Protein AF-A0AAF0E8K0-F1 (afdb_monomer)

Solvent-accessible surface area (backbone atoms only — not comparable to full-atom values): 14956 Å² total; per-residue (Å²): 135,90,51,68,68,61,54,53,50,50,52,52,52,50,55,49,52,51,49,51,62,74,72,37,56,46,58,52,52,57,49,70,74,37,56,73,87,54,30,59,61,48,53,53,53,48,55,62,41,52,56,46,53,60,51,36,53,50,52,52,34,54,52,47,33,66,68,37,48,86,35,88,59,25,86,56,49,92,56,81,82,50,73,68,46,57,73,68,53,43,55,57,39,41,30,26,27,42,75,56,38,75,60,25,30,52,50,46,52,51,52,50,49,53,50,51,52,55,50,50,55,42,49,45,54,32,55,15,45,43,50,17,53,62,44,38,30,66,72,75,36,78,85,59,52,70,72,55,38,52,49,45,21,56,50,43,39,49,51,56,50,53,67,60,41,78,74,67,76,92,58,79,79,56,69,74,74,71,66,84,68,82,76,69,69,60,90,56,96,76,62,72,80,80,66,49,75,66,54,51,55,49,50,55,52,50,51,52,51,50,52,51,52,50,52,50,49,47,45,47,64,67,45,50,48,55,48,50,46,55,76,64,67,66,74,92,43,73,71,57,48,54,53,48,52,52,51,40,53,51,46,52,52,52,40,53,51,51,56,57,53,63,75,75,110

pLDDT: mean 76.7, std 13.38, range [32.88, 91.38]

Secondary structure (DSSP, 8-state):
---HHHHHHHHHHHHHHHHHHHH-HHHHHHHHHS-HHHHHHHHHHHHHHHHHHHHHHHHHHHHHHHHHTTSTTSTTTTSPPPHHHHHTTTHHHHHHHHHHTHHHHHHHHHHHHHHHHHHHHHHHHHHHHIIIIIIIIIII-TT--HHHHHHHHHHHHHHHHHHHGGGS---TTTTTTS--------S-TT------HHHHHHHHHHHHHHHHHHHHHHIIIIIIHHHHHHHTT----HHHHHHHHHHHHHHHHHHHHHHHHHTT-

InterPro domains:
  IPR001734 Sodium/solute symporter [PS50283] (29-158)
  IPR031155 Urea active transporter [PTHR46154] (1-158)
  IPR038377 Sodium/glucose symporter superfamily [G3DSA:1.20.1730.10] (1-161)

Foldseek 3Di:
DPDPVVVVVVVCCVVVVVCCVPVQQLLVLVLVVDDVVCNLVVVLLCVVLVCLPCVLLVVCLVVLLVVCQCPPLQPQNPDDDDPVCVVVVCSNLRSLCSPVNPVRNVVVVVVVVVVVVVVVVSNLLRVLLCCLPVPCCPPPNVPDAPVRSVVSSVVSSVVVVVVVCVPDDDPPVVVVVPPPPPPPPPRDPPDPPPQDPVNVVVSVVSVVVSVVSVVVCCCVVPPVVVVVCVVVVDDCDPVNVVVVNVVSVVSNVVSVVVVVVSVVD

Organism: NCBI:txid1381934

Sequence (265 aa):
MTSPSAVEFGILHTLGNFGLVIMDSSYWQKAYSANVAAAVPGYLVGGIIYFGLPWCLGSVMGIGSLALQNFPSWPAYGRELSTAELNAGLILPYAGMAVAGKAGAVAVVIVVFMAVTSTMSAELIAVSSIISSDVYHTYLKRDASGKQIMFVSHLACIELIDDSSSDSVDFKEKAEAESPVNFEFSEDPLSPRIHTDQEEQYMRKMSLISGIAGAVSFVVVWIIWPFSMYGSRFIFQPMFFSGWLVVSVIWVFVGLLTIAQVNNT

Radius of gyration: 22.91 Å; Cα contacts (8 Å, |Δi|>4): 131; chains: 1; bounding box: 60×42×67 Å

Structure (mmCIF, N/CA/C/O backbone):
data_AF-A0AAF0E8K0-F1
#
_entry.id   AF-A0AAF0E8K0-F1
#
loop_
_atom_site.group_PDB
_atom_site.id
_atom_site.type_symbol
_atom_site.label_atom_id
_atom_site.label_alt_id
_atom_site.label_comp_id
_atom_site.label_asym_id
_atom_site.label_entity_id
_atom_site.label_seq_id
_atom_site.pdbx_PDB_ins_code
_atom_site.Cartn_x
_atom_site.Cartn_y
_atom_site.Cartn_z
_atom_site.occupancy
_atom_site.B_iso_or_equiv
_atom_site.auth_seq_id
_atom_site.auth_comp_id
_atom_site.auth_asym_id
_atom_site.auth_atom_id
_atom_site.pdbx_PDB_model_num
ATOM 1 N N . MET A 1 1 ? 12.278 17.519 -12.174 1.00 50.12 1 MET A N 1
ATOM 2 C CA . MET A 1 1 ? 10.838 17.612 -12.490 1.00 50.12 1 MET A CA 1
ATOM 3 C C . MET A 1 1 ? 10.580 18.968 -13.134 1.00 50.12 1 MET A C 1
ATOM 5 O O . MET A 1 1 ? 10.358 19.936 -12.431 1.00 50.12 1 MET A O 1
ATOM 9 N N . THR A 1 2 ? 10.732 19.075 -14.453 1.00 57.34 2 THR A N 1
ATOM 10 C CA . THR A 1 2 ? 10.464 20.314 -15.216 1.00 57.34 2 THR A CA 1
ATOM 11 C C . THR A 1 2 ? 9.092 20.297 -15.892 1.00 57.34 2 THR A C 1
ATOM 13 O O . THR A 1 2 ? 8.686 21.302 -16.462 1.00 57.34 2 THR A O 1
ATOM 16 N N . SER A 1 3 ? 8.380 19.165 -15.828 1.00 73.88 3 SER A N 1
ATOM 17 C CA . SER A 1 3 ? 7.025 19.011 -16.357 1.00 73.88 3 SER A CA 1
ATOM 18 C C . SER A 1 3 ? 5.991 19.454 -15.313 1.00 73.88 3 SER A C 1
ATOM 20 O O . SER A 1 3 ? 5.972 18.865 -14.226 1.00 73.88 3 SER A O 1
ATOM 22 N N . PRO A 1 4 ? 5.122 20.434 -15.626 1.00 77.00 4 PRO A N 1
ATOM 23 C CA . PRO A 1 4 ? 4.004 20.830 -14.768 1.00 77.00 4 PRO A CA 1
ATOM 24 C C . PRO A 1 4 ? 3.110 19.646 -14.378 1.00 77.00 4 PRO A C 1
ATOM 26 O O . PRO A 1 4 ? 2.773 19.487 -13.208 1.00 77.00 4 PRO A O 1
ATOM 29 N N . SER A 1 5 ? 2.847 18.734 -15.318 1.00 77.44 5 SER A N 1
ATOM 30 C CA . SER A 1 5 ? 2.008 17.551 -15.088 1.00 77.44 5 SER A CA 1
ATOM 31 C C . SER A 1 5 ? 2.591 16.591 -14.047 1.00 77.44 5 SER A C 1
ATOM 33 O O . SER A 1 5 ? 1.848 15.934 -13.327 1.00 77.44 5 SER A O 1
ATOM 35 N N . ALA A 1 6 ? 3.920 16.515 -13.923 1.00 73.69 6 ALA A N 1
ATOM 36 C CA . ALA A 1 6 ? 4.558 15.679 -12.904 1.00 73.69 6 ALA A CA 1
ATOM 37 C C . ALA A 1 6 ? 4.408 16.270 -11.492 1.00 73.69 6 ALA A C 1
ATOM 39 O O . ALA A 1 6 ? 4.351 15.525 -10.515 1.00 73.69 6 ALA A O 1
ATOM 40 N N . VAL A 1 7 ? 4.348 17.601 -11.380 1.00 77.88 7 VAL A N 1
ATOM 41 C CA . VAL A 1 7 ? 4.116 18.294 -10.105 1.00 77.88 7 VAL A CA 1
ATOM 42 C C . VAL A 1 7 ? 2.651 18.162 -9.695 1.00 77.88 7 VAL A C 1
ATOM 44 O O . VAL A 1 7 ? 2.380 17.813 -8.550 1.00 77.88 7 VAL A O 1
ATOM 47 N N . GLU A 1 8 ? 1.718 18.354 -10.631 1.00 81.19 8 GLU A N 1
ATOM 48 C CA . GLU A 1 8 ? 0.282 18.133 -10.404 1.00 81.19 8 GLU A CA 1
ATOM 49 C C . GLU A 1 8 ? -0.005 16.693 -9.972 1.00 81.19 8 GLU A C 1
ATOM 51 O O . GLU A 1 8 ? -0.656 16.475 -8.950 1.00 81.19 8 GLU A O 1
ATOM 56 N N . PHE A 1 9 ? 0.550 15.712 -10.692 1.00 79.62 9 PHE A N 1
ATOM 57 C CA . PHE A 1 9 ? 0.445 14.302 -10.326 1.00 79.62 9 PHE A CA 1
ATOM 58 C C . PHE A 1 9 ? 1.023 14.035 -8.932 1.00 79.62 9 PHE A C 1
ATOM 60 O O . PHE A 1 9 ? 0.388 13.362 -8.125 1.00 79.62 9 PHE A O 1
ATOM 67 N N . GLY A 1 10 ? 2.194 14.599 -8.617 1.00 78.06 10 GLY A N 1
ATOM 68 C CA . GLY A 1 10 ? 2.809 14.460 -7.299 1.00 78.06 10 GLY A CA 1
ATOM 69 C C . GLY A 1 10 ? 1.917 14.992 -6.176 1.00 78.06 10 GLY A C 1
ATOM 70 O O . GLY A 1 10 ? 1.700 14.295 -5.187 1.00 78.06 10 GLY A O 1
ATOM 71 N N . ILE A 1 11 ? 1.349 16.189 -6.337 1.00 81.19 11 ILE A N 1
ATOM 72 C CA . ILE A 1 11 ? 0.460 16.802 -5.337 1.00 81.19 11 ILE A CA 1
ATOM 73 C C . ILE A 1 11 ? -0.827 15.987 -5.173 1.00 81.19 11 ILE A C 1
ATOM 75 O O . ILE A 1 11 ? -1.193 15.655 -4.044 1.00 81.19 11 ILE A O 1
ATOM 79 N N . LEU A 1 12 ? -1.485 15.627 -6.282 1.00 83.50 12 LEU A N 1
ATOM 80 C CA . LEU A 1 12 ? -2.712 14.823 -6.273 1.00 83.50 12 LEU A CA 1
ATOM 81 C C . LEU A 1 12 ? -2.492 13.473 -5.593 1.00 83.50 12 LEU A C 1
ATOM 83 O O . LEU A 1 12 ? -3.281 13.081 -4.738 1.00 83.50 12 LEU A O 1
ATOM 87 N N . HIS A 1 13 ? -1.401 12.787 -5.926 1.00 80.56 13 HIS A N 1
ATOM 88 C CA . HIS A 1 13 ? -1.088 11.487 -5.348 1.00 80.56 13 HIS A CA 1
ATOM 89 C C . HIS A 1 13 ? -0.753 11.595 -3.854 1.00 80.56 13 HIS A C 1
ATOM 91 O O . HIS A 1 13 ? -1.162 10.745 -3.072 1.00 80.56 13 HIS A O 1
ATOM 97 N N . THR A 1 14 ? -0.073 12.666 -3.431 1.00 77.25 14 THR A N 1
ATOM 98 C CA . THR A 1 14 ? 0.251 12.897 -2.012 1.00 77.25 14 THR A CA 1
ATOM 99 C C . THR A 1 14 ? -1.007 13.118 -1.183 1.00 77.25 14 THR A C 1
ATOM 101 O O . THR A 1 14 ? -1.227 12.425 -0.194 1.00 77.25 14 THR A O 1
ATOM 104 N N . LEU A 1 15 ? -1.837 14.086 -1.584 1.00 81.12 15 LEU A N 1
ATOM 105 C CA . LEU A 1 15 ? -3.039 14.456 -0.839 1.00 81.12 15 LEU A CA 1
ATOM 106 C C . LEU A 1 15 ? -4.100 13.355 -0.909 1.00 81.12 15 LEU A C 1
ATOM 108 O O . LEU A 1 15 ? -4.722 13.047 0.105 1.00 81.12 15 LEU A O 1
ATOM 112 N N . GLY A 1 16 ? -4.259 12.736 -2.081 1.00 83.38 16 GLY A N 1
ATOM 113 C CA . GLY A 1 16 ? -5.161 11.610 -2.291 1.00 83.38 16 GLY A CA 1
ATOM 114 C C . GLY A 1 16 ? -4.790 10.420 -1.413 1.00 83.38 16 GLY A C 1
ATOM 115 O O . GLY A 1 16 ? -5.606 9.988 -0.607 1.00 83.38 16 GLY A O 1
ATOM 116 N N . ASN A 1 17 ? -3.544 9.939 -1.483 1.00 81.94 17 ASN A N 1
ATOM 117 C CA . ASN A 1 17 ? -3.117 8.788 -0.682 1.00 81.94 17 ASN A CA 1
ATOM 118 C C . ASN A 1 17 ? -3.114 9.081 0.820 1.00 81.94 17 ASN A C 1
ATOM 120 O O . ASN A 1 17 ? -3.428 8.198 1.611 1.00 81.94 17 ASN A O 1
ATOM 124 N N . PHE A 1 18 ? -2.774 10.306 1.229 1.00 81.25 18 PHE A N 1
ATOM 125 C CA . PHE A 1 18 ? -2.857 10.698 2.634 1.00 81.25 18 PHE A CA 1
ATOM 126 C C . PHE A 1 18 ? -4.297 10.616 3.154 1.00 81.25 18 PHE A C 1
ATOM 128 O O . PHE A 1 18 ? -4.535 10.047 4.218 1.00 81.25 18 PHE A O 1
ATOM 135 N N . GLY A 1 19 ? -5.257 11.137 2.380 1.00 79.88 19 GLY A N 1
ATOM 136 C CA . GLY A 1 19 ? -6.680 11.026 2.693 1.00 79.88 19 GLY A CA 1
ATOM 137 C C . GLY A 1 19 ? -7.150 9.573 2.744 1.00 79.88 19 GLY A C 1
ATOM 138 O O . GLY A 1 19 ? -7.804 9.194 3.711 1.00 79.88 19 GLY A O 1
ATOM 139 N N . LEU A 1 20 ? -6.752 8.762 1.756 1.00 77.56 20 LEU A N 1
ATOM 140 C CA . LEU A 1 20 ? -7.090 7.339 1.695 1.00 77.56 20 LEU A CA 1
ATOM 141 C C . LEU A 1 20 ? -6.616 6.590 2.940 1.00 77.56 20 LEU A C 1
ATOM 143 O O . LEU A 1 20 ? -7.393 5.858 3.521 1.00 77.56 20 LEU A O 1
ATOM 147 N N . VAL A 1 21 ? -5.386 6.806 3.408 1.00 79.00 21 VAL A N 1
ATOM 148 C CA . VAL A 1 21 ? -4.864 6.042 4.555 1.00 79.00 21 VAL A CA 1
ATOM 149 C C . VAL A 1 21 ? -5.491 6.472 5.884 1.00 79.00 21 VAL A C 1
ATOM 151 O O . VAL A 1 21 ? -5.774 5.629 6.728 1.00 79.00 21 VAL A O 1
ATOM 154 N N . ILE A 1 22 ? -5.694 7.773 6.112 1.00 81.25 22 ILE A N 1
ATOM 155 C CA . ILE A 1 22 ? -6.167 8.254 7.423 1.00 81.25 22 ILE A CA 1
ATOM 156 C C . ILE A 1 22 ? -7.675 8.054 7.592 1.00 81.25 22 ILE A C 1
ATOM 158 O O . ILE A 1 22 ? -8.128 7.788 8.706 1.00 81.25 22 ILE A O 1
ATOM 162 N N . MET A 1 23 ? -8.451 8.199 6.516 1.00 81.81 23 MET A N 1
ATOM 163 C CA . MET A 1 23 ? -9.916 8.100 6.561 1.00 81.81 23 MET A CA 1
ATOM 164 C C . MET A 1 23 ? -10.445 6.695 6.259 1.00 81.81 23 MET A C 1
ATOM 166 O O . MET A 1 23 ? -11.647 6.471 6.377 1.00 81.81 23 MET A O 1
ATOM 170 N N . ASP A 1 24 ? -9.582 5.746 5.901 1.00 80.75 24 ASP A N 1
ATOM 171 C CA . ASP A 1 24 ? -9.986 4.361 5.683 1.00 80.75 24 ASP A CA 1
ATOM 172 C C . ASP A 1 24 ? -10.204 3.639 7.022 1.00 80.75 24 ASP A C 1
ATOM 174 O O . ASP A 1 24 ? -9.293 3.408 7.827 1.00 80.75 24 ASP A O 1
ATOM 178 N N . SER A 1 25 ? -11.466 3.278 7.251 1.00 78.31 25 SER A N 1
ATOM 179 C CA . SER A 1 25 ? -11.928 2.572 8.446 1.00 78.31 25 SER A CA 1
ATOM 180 C C . SER A 1 25 ? -11.321 1.171 8.618 1.00 78.31 25 SER A C 1
ATOM 182 O O . SER A 1 25 ? -11.179 0.719 9.756 1.00 78.31 25 SER A O 1
ATOM 184 N N . SER A 1 26 ? -10.871 0.512 7.547 1.00 78.56 26 SER A N 1
ATOM 185 C CA . SER A 1 26 ? -10.239 -0.812 7.588 1.00 78.56 26 SER A CA 1
ATOM 186 C C . SER A 1 26 ? -8.925 -0.803 8.384 1.00 78.56 26 SER A C 1
ATOM 188 O O . SER A 1 26 ? -8.617 -1.760 9.108 1.00 78.56 26 SER A O 1
ATOM 190 N N . TYR A 1 27 ? -8.157 0.294 8.327 1.00 80.69 27 TYR A N 1
ATOM 191 C CA . TYR A 1 27 ? -6.945 0.453 9.134 1.00 80.69 27 TYR A CA 1
ATOM 192 C C . TYR A 1 27 ? -7.271 0.616 10.615 1.00 80.69 27 TYR A C 1
ATOM 194 O O . TYR A 1 27 ? -6.588 0.031 11.456 1.00 80.69 27 TYR A O 1
ATOM 202 N N . TRP A 1 28 ? -8.319 1.373 10.938 1.00 80.38 28 TRP A N 1
ATOM 203 C CA . TRP A 1 28 ? -8.744 1.604 12.317 1.00 80.38 28 TRP A CA 1
ATOM 204 C C . TRP A 1 28 ? -9.301 0.339 12.962 1.00 80.38 28 TRP A C 1
ATOM 206 O O . TRP A 1 28 ? -8.955 0.033 14.100 1.00 80.38 28 TRP A O 1
ATOM 216 N N . GLN A 1 29 ? -10.082 -0.450 12.222 1.00 79.00 29 GLN A N 1
ATOM 217 C CA . GLN A 1 29 ? -10.578 -1.745 12.690 1.00 79.00 29 GLN A CA 1
ATOM 218 C C . GLN A 1 29 ? -9.440 -2.682 13.103 1.00 79.00 29 GLN A C 1
ATOM 220 O O . GLN A 1 29 ? -9.472 -3.238 14.201 1.00 79.00 29 GLN A O 1
ATOM 225 N N . LYS A 1 30 ? -8.399 -2.801 12.266 1.00 79.69 30 LYS A N 1
ATOM 226 C CA . LYS A 1 30 ? -7.206 -3.613 12.564 1.00 79.69 30 LYS A CA 1
ATOM 227 C C . LYS A 1 30 ? -6.435 -3.083 13.776 1.00 79.69 30 LYS A C 1
ATOM 229 O O . LYS A 1 30 ? -5.933 -3.869 14.581 1.00 79.69 30 LYS A O 1
ATOM 234 N N . ALA A 1 31 ? -6.365 -1.760 13.936 1.00 77.12 31 ALA A N 1
ATOM 235 C CA . ALA A 1 31 ? -5.713 -1.134 15.081 1.00 77.12 31 ALA A CA 1
ATOM 236 C C . ALA A 1 31 ? -6.462 -1.410 16.391 1.00 77.12 31 ALA A C 1
ATOM 238 O O . ALA A 1 31 ? -5.831 -1.745 17.392 1.00 77.12 31 ALA A O 1
ATOM 239 N N . TYR A 1 32 ? -7.794 -1.310 16.385 1.00 77.25 32 TYR A N 1
ATOM 240 C CA . TYR A 1 32 ? -8.623 -1.541 17.570 1.00 77.25 32 TYR A CA 1
ATOM 241 C C . TYR A 1 32 ? -8.726 -3.021 17.956 1.00 77.25 32 TYR A C 1
ATOM 243 O O . TYR A 1 32 ? -8.824 -3.333 19.147 1.00 77.25 32 TYR A O 1
ATOM 251 N N . SER A 1 33 ? -8.648 -3.935 16.982 1.00 74.81 33 SER A N 1
ATOM 252 C CA . SER A 1 33 ? -8.605 -5.376 17.257 1.00 74.81 33 SER A CA 1
ATOM 253 C C . SER A 1 33 ? -7.275 -5.831 17.870 1.00 74.81 33 SER A C 1
ATOM 255 O O . SER A 1 33 ? -7.229 -6.858 18.542 1.00 74.81 33 SER A O 1
ATOM 257 N N . ALA A 1 34 ? -6.190 -5.077 17.673 1.00 77.81 34 ALA A N 1
ATOM 258 C CA . ALA A 1 34 ? -4.875 -5.408 18.212 1.00 77.81 34 ALA A CA 1
ATOM 259 C C . ALA A 1 34 ? -4.704 -4.966 19.681 1.00 77.81 34 ALA A C 1
ATOM 261 O O . ALA A 1 34 ? -5.312 -4.004 20.155 1.00 77.81 34 ALA A O 1
ATOM 262 N N . ASN A 1 35 ? -3.824 -5.652 20.420 1.00 79.75 35 ASN A N 1
ATOM 263 C CA . ASN A 1 35 ? -3.373 -5.175 21.730 1.00 79.75 35 ASN A CA 1
ATOM 264 C C . ASN A 1 35 ? -2.570 -3.878 21.543 1.00 79.75 35 ASN A C 1
ATOM 266 O O . ASN A 1 35 ? -1.695 -3.812 20.680 1.00 79.75 35 ASN A O 1
ATOM 270 N N . VAL A 1 36 ? -2.814 -2.863 22.373 1.00 72.88 36 VAL A N 1
ATOM 271 C CA . VAL A 1 36 ? -2.175 -1.546 22.251 1.00 72.88 36 VAL A CA 1
ATOM 272 C C . VAL A 1 36 ? -0.647 -1.616 22.362 1.00 72.88 36 VAL A C 1
ATOM 274 O O . VAL A 1 36 ? 0.055 -0.862 21.686 1.00 72.88 36 VAL A O 1
ATOM 277 N N . ALA A 1 37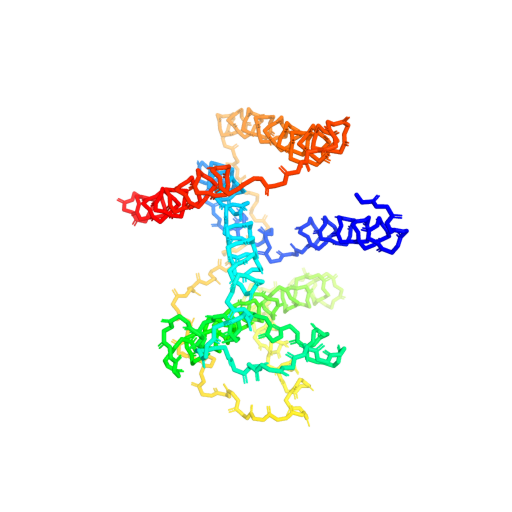 ? -0.124 -2.565 23.147 1.00 77.69 37 ALA A N 1
ATOM 278 C CA . ALA A 1 37 ? 1.314 -2.817 23.257 1.00 77.69 37 ALA A CA 1
ATOM 279 C C . ALA A 1 37 ? 1.948 -3.333 21.951 1.00 77.69 37 ALA A C 1
ATOM 281 O O . ALA A 1 37 ? 3.132 -3.101 21.718 1.00 77.69 37 ALA A O 1
ATOM 282 N N . ALA A 1 38 ? 1.170 -4.001 21.093 1.00 78.12 38 ALA A N 1
ATOM 283 C CA . ALA A 1 38 ? 1.618 -4.533 19.806 1.00 78.12 38 ALA A CA 1
ATOM 284 C C . ALA A 1 38 ? 1.240 -3.622 18.625 1.00 78.12 38 ALA A C 1
ATOM 286 O O . ALA A 1 38 ? 1.982 -3.540 17.647 1.00 78.12 38 ALA A O 1
ATOM 287 N N . ALA A 1 39 ? 0.120 -2.898 18.726 1.00 80.50 39 ALA A N 1
ATOM 288 C CA . ALA A 1 39 ? -0.404 -2.052 17.662 1.00 80.50 39 ALA A CA 1
ATOM 289 C C . ALA A 1 39 ? 0.591 -0.947 17.281 1.00 80.50 39 ALA A C 1
ATOM 291 O O . ALA A 1 39 ? 1.055 -0.900 16.146 1.00 80.50 39 ALA A O 1
ATOM 292 N N . VAL A 1 40 ? 0.986 -0.086 18.224 1.00 81.06 40 VAL A N 1
ATOM 293 C CA . VAL A 1 40 ? 1.852 1.068 17.917 1.00 81.06 40 VAL A CA 1
ATOM 294 C C . VAL A 1 40 ? 3.216 0.673 17.328 1.00 81.06 40 VAL A C 1
ATOM 296 O O . VAL A 1 40 ? 3.566 1.206 16.270 1.00 81.06 40 VAL A O 1
ATOM 299 N N . PRO A 1 41 ? 4.000 -0.246 17.934 1.00 80.19 41 PRO A N 1
ATOM 300 C CA . PRO A 1 41 ? 5.258 -0.671 17.324 1.00 80.19 41 PRO A CA 1
ATOM 301 C C . PRO A 1 41 ? 5.036 -1.391 15.988 1.00 80.19 41 PRO A C 1
ATOM 303 O O . PRO A 1 41 ? 5.816 -1.179 15.061 1.00 80.19 41 PRO A O 1
ATOM 306 N N . GLY A 1 42 ? 3.954 -2.166 15.849 1.00 82.38 42 GLY A N 1
ATOM 307 C CA . GLY A 1 42 ? 3.584 -2.827 14.598 1.00 82.38 42 GLY A CA 1
ATOM 308 C C . GLY A 1 42 ? 3.319 -1.841 13.458 1.00 82.38 42 GLY A C 1
ATOM 309 O O . GLY A 1 42 ? 3.898 -1.986 12.384 1.00 82.38 42 GLY A O 1
ATOM 310 N N . TYR A 1 43 ? 2.525 -0.791 13.693 1.00 83.50 43 TYR A N 1
ATOM 311 C CA . TYR A 1 43 ? 2.260 0.253 12.694 1.00 83.50 43 TYR A CA 1
ATOM 312 C C . TYR A 1 43 ? 3.512 1.064 12.343 1.00 83.50 43 TYR A C 1
ATOM 314 O O . TYR A 1 43 ? 3.694 1.426 11.182 1.00 83.50 43 TYR A O 1
ATOM 322 N N . LEU A 1 44 ? 4.402 1.327 13.306 1.00 83.88 44 LEU A N 1
ATOM 323 C CA . LEU A 1 44 ? 5.659 2.035 13.043 1.00 83.88 44 LEU A CA 1
ATOM 324 C C . LEU A 1 44 ? 6.609 1.219 12.166 1.00 83.88 44 LEU A C 1
ATOM 326 O O . LEU A 1 44 ? 7.113 1.719 11.160 1.00 83.88 44 LEU A O 1
ATOM 330 N N . VAL A 1 45 ? 6.826 -0.045 12.525 1.00 83.06 45 VAL A N 1
ATOM 331 C CA . VAL A 1 45 ? 7.652 -0.971 11.743 1.00 83.06 45 VAL A CA 1
ATOM 332 C C . VAL A 1 45 ? 7.028 -1.199 10.366 1.00 83.06 45 VAL A C 1
ATOM 334 O O . VAL A 1 45 ? 7.722 -1.103 9.353 1.00 83.06 45 VAL A O 1
ATOM 337 N N . GLY A 1 46 ? 5.712 -1.410 10.321 1.00 81.62 46 GLY A N 1
ATOM 338 C CA . GLY A 1 46 ? 4.938 -1.542 9.093 1.00 81.62 46 GLY A CA 1
ATOM 339 C C . GLY A 1 46 ? 5.087 -0.327 8.181 1.00 81.62 46 GLY A C 1
ATOM 340 O O . GLY A 1 46 ? 5.390 -0.501 7.009 1.00 81.62 46 GLY A O 1
ATOM 341 N N . GLY A 1 47 ? 4.978 0.895 8.708 1.00 80.00 47 GLY A N 1
ATOM 342 C CA . GLY A 1 47 ? 5.146 2.129 7.934 1.00 80.00 47 GLY A CA 1
ATOM 343 C C . GLY A 1 47 ? 6.551 2.301 7.344 1.00 80.00 47 GLY A C 1
ATOM 344 O O . GLY A 1 47 ? 6.692 2.701 6.188 1.00 80.00 47 GLY A O 1
ATOM 345 N N . ILE A 1 48 ? 7.596 1.942 8.096 1.00 79.25 48 ILE A N 1
ATOM 346 C CA . ILE A 1 48 ? 8.991 2.012 7.625 1.00 79.25 48 ILE A CA 1
ATOM 347 C C . ILE A 1 48 ? 9.260 0.959 6.540 1.00 79.25 48 ILE A C 1
ATOM 349 O O . ILE A 1 48 ? 9.887 1.253 5.520 1.00 79.25 48 ILE A O 1
ATOM 353 N N . ILE A 1 49 ? 8.782 -0.272 6.738 1.00 81.44 49 ILE A N 1
ATOM 354 C CA . ILE A 1 49 ? 8.934 -1.356 5.757 1.00 81.44 49 ILE A CA 1
ATOM 355 C C . ILE A 1 49 ? 8.098 -1.069 4.508 1.00 81.44 49 ILE A C 1
ATOM 357 O O . ILE A 1 49 ? 8.566 -1.318 3.395 1.00 81.44 49 ILE A O 1
ATOM 361 N N . TYR A 1 50 ? 6.900 -0.503 4.680 1.00 78.75 50 TYR A N 1
ATOM 362 C CA . TYR A 1 50 ? 5.977 -0.195 3.593 1.00 78.75 50 TYR A CA 1
ATOM 363 C C . TYR A 1 50 ? 6.617 0.720 2.561 1.00 78.75 50 TYR A C 1
ATOM 365 O O . TYR A 1 50 ? 6.489 0.440 1.378 1.00 78.75 50 TYR A O 1
ATOM 373 N N . PHE A 1 51 ? 7.374 1.744 2.972 1.00 75.56 51 PHE A N 1
ATOM 374 C CA . PHE A 1 51 ? 8.090 2.600 2.021 1.00 75.56 51 PHE A CA 1
ATOM 375 C C . PHE A 1 51 ? 9.001 1.790 1.085 1.00 75.56 51 PHE A C 1
ATOM 377 O O . PHE A 1 51 ? 9.051 2.060 -0.113 1.00 75.56 51 PHE A O 1
ATOM 384 N N . GLY A 1 52 ? 9.671 0.761 1.610 1.00 72.25 52 GLY A N 1
ATOM 385 C CA . GLY A 1 52 ? 10.587 -0.078 0.847 1.00 72.25 52 GLY A CA 1
ATOM 386 C C . GLY A 1 52 ? 9.912 -0.827 -0.302 1.00 72.25 52 GLY A C 1
ATOM 387 O O . GLY A 1 52 ? 10.483 -0.900 -1.384 1.00 72.25 52 GLY A O 1
ATOM 388 N N . LEU A 1 53 ? 8.698 -1.349 -0.126 1.00 74.06 53 LEU A N 1
ATOM 389 C CA . LEU A 1 53 ? 8.085 -2.250 -1.111 1.00 74.06 53 LEU A CA 1
ATOM 390 C C . LEU A 1 53 ? 7.727 -1.557 -2.448 1.00 74.06 53 LEU A C 1
ATOM 392 O O . LEU A 1 53 ? 8.271 -1.973 -3.477 1.00 74.06 53 LEU A O 1
ATOM 396 N N . PRO A 1 54 ? 6.901 -0.488 -2.495 1.00 75.62 54 PRO A N 1
ATOM 397 C CA . PRO A 1 54 ? 6.573 0.212 -3.737 1.00 75.62 54 PRO A CA 1
ATOM 398 C C . PRO A 1 54 ? 7.773 0.948 -4.325 1.00 75.62 54 PRO A C 1
ATOM 400 O O . PRO A 1 54 ? 7.937 0.991 -5.542 1.00 75.62 54 PRO A O 1
ATOM 403 N N . TRP A 1 55 ? 8.632 1.510 -3.470 1.00 76.25 55 TRP A N 1
ATOM 404 C CA . TRP A 1 55 ? 9.827 2.225 -3.905 1.00 76.25 55 TRP A CA 1
ATOM 405 C C . TRP A 1 55 ? 10.812 1.293 -4.614 1.00 76.25 55 TRP A C 1
ATOM 407 O O . TRP A 1 55 ? 11.257 1.606 -5.721 1.00 76.25 55 TRP A O 1
ATOM 417 N N . CYS A 1 56 ? 11.107 0.125 -4.032 1.00 78.19 56 CYS A N 1
ATOM 418 C CA . CYS A 1 56 ? 11.960 -0.878 -4.664 1.00 78.19 56 CYS A CA 1
ATOM 419 C C . CYS A 1 56 ? 11.302 -1.406 -5.937 1.00 78.19 56 CYS A C 1
ATOM 421 O O . CYS A 1 56 ? 11.894 -1.324 -7.007 1.00 78.19 56 CYS A O 1
ATOM 423 N N . LEU A 1 57 ? 10.062 -1.894 -5.858 1.00 79.94 57 LEU A N 1
ATOM 424 C CA . LEU A 1 57 ? 9.404 -2.503 -7.012 1.00 79.94 57 LEU A CA 1
ATOM 425 C C . LEU A 1 57 ? 9.276 -1.513 -8.181 1.00 79.94 57 LEU A C 1
ATOM 427 O O . LEU A 1 57 ? 9.649 -1.837 -9.306 1.00 79.94 57 LEU A O 1
ATOM 431 N N . GLY A 1 58 ? 8.814 -0.291 -7.912 1.00 82.19 58 GLY A N 1
ATOM 432 C CA . GLY A 1 58 ? 8.611 0.739 -8.927 1.00 82.19 58 GLY A CA 1
ATOM 433 C C . GLY A 1 58 ? 9.915 1.235 -9.551 1.00 82.19 58 GLY A C 1
ATOM 434 O O . GLY A 1 58 ? 10.017 1.313 -10.775 1.00 82.19 58 GLY A O 1
ATOM 435 N N . SER A 1 59 ? 10.936 1.537 -8.741 1.00 80.69 59 SER A N 1
ATOM 436 C CA . SER A 1 59 ? 12.211 2.050 -9.266 1.00 80.69 59 SER A CA 1
ATOM 437 C C . SER A 1 59 ? 13.010 0.979 -10.010 1.00 80.69 59 SER A C 1
ATOM 439 O O . SER A 1 59 ? 13.519 1.246 -11.098 1.00 80.69 59 SER A O 1
ATOM 441 N N . VAL A 1 60 ? 13.068 -0.246 -9.478 1.00 82.88 60 VAL A N 1
ATOM 442 C CA . VAL A 1 60 ? 13.802 -1.361 -10.090 1.00 82.88 60 VAL A CA 1
ATOM 443 C C . VAL A 1 60 ? 13.153 -1.783 -11.400 1.00 82.88 60 VAL A C 1
ATOM 445 O O . VAL A 1 60 ? 13.847 -1.913 -12.405 1.00 82.88 60 VAL A O 1
ATOM 448 N N . MET A 1 61 ? 11.829 -1.945 -11.424 1.00 85.44 61 MET A N 1
ATOM 449 C CA . MET A 1 61 ? 11.124 -2.381 -12.631 1.00 85.44 61 MET A CA 1
ATOM 450 C C . MET A 1 61 ? 11.009 -1.252 -13.657 1.00 85.44 61 MET A C 1
ATOM 452 O O . MET A 1 61 ? 11.156 -1.500 -14.851 1.00 85.44 61 MET A O 1
ATOM 456 N N . GLY A 1 62 ? 10.836 -0.003 -13.213 1.00 84.31 62 GLY A N 1
ATOM 457 C CA . GLY A 1 62 ? 10.827 1.172 -14.085 1.00 84.31 62 GLY A CA 1
ATOM 458 C C . GLY A 1 62 ? 12.170 1.382 -14.787 1.00 84.31 62 GLY A C 1
ATOM 459 O O . GLY A 1 62 ? 12.226 1.402 -16.016 1.00 84.31 62 GLY A O 1
ATOM 460 N N . ILE A 1 63 ? 13.273 1.459 -14.036 1.00 82.38 63 ILE A N 1
ATOM 461 C CA . ILE A 1 63 ? 14.613 1.639 -14.619 1.00 82.38 63 ILE A CA 1
ATOM 462 C C . ILE A 1 63 ? 15.055 0.372 -15.366 1.00 82.38 63 ILE A C 1
ATOM 464 O O . ILE A 1 63 ? 15.621 0.467 -16.453 1.00 82.38 63 ILE A O 1
ATOM 468 N N . GLY A 1 64 ? 14.747 -0.813 -14.831 1.00 82.62 64 GLY A N 1
ATOM 469 C CA . GLY A 1 64 ? 15.016 -2.094 -15.482 1.00 82.62 64 GLY A CA 1
ATOM 470 C C . GLY A 1 64 ? 14.335 -2.203 -16.845 1.00 82.62 64 GLY A C 1
ATOM 471 O O . GLY A 1 64 ? 14.977 -2.603 -17.812 1.00 82.62 64 GLY A O 1
ATOM 472 N N . SER A 1 65 ? 13.080 -1.759 -16.963 1.00 85.50 65 SER A N 1
ATOM 473 C CA . SER A 1 65 ? 12.388 -1.702 -18.254 1.00 85.50 65 SER A CA 1
ATOM 474 C C . SER A 1 65 ? 13.093 -0.778 -19.249 1.00 85.50 65 SER A C 1
ATOM 476 O O . SER A 1 65 ? 13.284 -1.163 -20.397 1.00 85.50 65 SER A O 1
ATOM 478 N N . LEU A 1 66 ? 13.558 0.397 -18.806 1.00 82.50 66 LEU A N 1
ATOM 479 C CA . LEU A 1 66 ? 14.282 1.350 -19.650 1.00 82.50 66 LEU A CA 1
ATOM 480 C C . LEU A 1 66 ? 15.619 0.779 -20.140 1.00 82.50 66 LEU A C 1
ATOM 482 O O . LEU A 1 66 ? 15.982 0.958 -21.299 1.00 82.50 66 LEU A O 1
ATOM 486 N N . ALA A 1 67 ? 16.331 0.051 -19.278 1.00 83.56 67 ALA A N 1
ATOM 487 C CA . ALA A 1 67 ? 17.573 -0.622 -19.643 1.00 83.56 67 ALA A CA 1
ATOM 488 C C . ALA A 1 67 ? 17.342 -1.786 -20.625 1.00 83.56 67 ALA A C 1
ATOM 490 O O . ALA A 1 67 ? 18.156 -2.008 -21.523 1.00 83.56 67 ALA A O 1
ATOM 491 N N . LEU A 1 68 ? 16.233 -2.518 -20.473 1.00 85.12 68 LEU A N 1
ATOM 492 C CA . LEU A 1 68 ? 15.922 -3.707 -21.268 1.00 85.12 68 LEU A CA 1
ATOM 493 C C . LEU A 1 68 ? 15.351 -3.400 -22.658 1.00 85.12 68 LEU A C 1
ATOM 495 O O . LEU A 1 68 ? 15.419 -4.270 -23.518 1.00 85.12 68 LEU A O 1
ATOM 499 N N . GLN A 1 69 ? 14.867 -2.182 -22.924 1.00 84.00 69 GLN A N 1
ATOM 500 C CA . GLN A 1 69 ? 14.255 -1.794 -24.210 1.00 84.00 69 GLN A CA 1
ATOM 501 C C . GLN A 1 69 ? 15.114 -2.108 -25.448 1.00 84.00 69 GLN A C 1
ATOM 503 O O . GLN A 1 69 ? 14.577 -2.418 -26.510 1.00 84.00 69 GLN A O 1
ATOM 508 N N . ASN A 1 70 ? 16.442 -2.068 -25.309 1.00 83.88 70 ASN A N 1
ATOM 509 C CA . ASN A 1 70 ? 17.382 -2.320 -26.404 1.00 83.88 70 ASN A CA 1
ATOM 510 C C . ASN A 1 70 ? 17.774 -3.801 -26.564 1.00 83.88 70 ASN A C 1
ATOM 512 O O . ASN A 1 70 ? 18.582 -4.124 -27.436 1.00 83.88 70 ASN A O 1
ATOM 516 N N . PHE A 1 71 ? 17.235 -4.704 -25.741 1.00 85.12 71 PHE A N 1
ATOM 517 C CA . PHE A 1 71 ? 17.555 -6.129 -25.780 1.00 85.12 71 PHE A CA 1
ATOM 518 C C . PHE A 1 71 ? 16.461 -6.947 -26.484 1.00 85.12 71 PHE A C 1
ATOM 520 O O . PHE A 1 71 ? 15.277 -6.668 -26.298 1.00 85.12 71 PHE A O 1
ATOM 527 N N . PRO A 1 72 ? 16.819 -8.024 -27.216 1.00 85.19 72 PRO A N 1
ATOM 528 C CA . PRO A 1 72 ? 15.847 -8.890 -27.894 1.00 85.19 72 PRO A CA 1
ATOM 529 C C . PRO A 1 72 ? 14.850 -9.595 -26.963 1.00 85.19 72 PRO A C 1
ATOM 531 O O . PRO A 1 72 ? 13.834 -10.102 -27.426 1.00 85.19 72 PRO A O 1
ATOM 534 N N . SER A 1 73 ? 15.141 -9.665 -25.659 1.00 83.50 73 SER A N 1
ATOM 535 C CA . SER A 1 73 ? 14.234 -10.219 -24.648 1.00 83.50 73 SER A CA 1
ATOM 536 C C . SER A 1 73 ? 13.054 -9.298 -24.321 1.00 83.50 73 SER A C 1
ATOM 538 O O . SER A 1 73 ? 12.110 -9.732 -23.661 1.00 83.50 73 SER A O 1
ATOM 540 N N . TRP A 1 74 ? 13.087 -8.036 -24.760 1.00 88.50 74 TRP A N 1
ATOM 541 C CA . TRP A 1 74 ? 12.029 -7.070 -24.499 1.00 88.50 74 TRP A CA 1
ATOM 542 C C . TRP A 1 74 ? 10.769 -7.366 -25.333 1.00 88.50 74 TRP A C 1
ATOM 544 O O . TRP A 1 74 ? 10.862 -7.465 -26.558 1.00 88.50 74 TRP A O 1
ATOM 5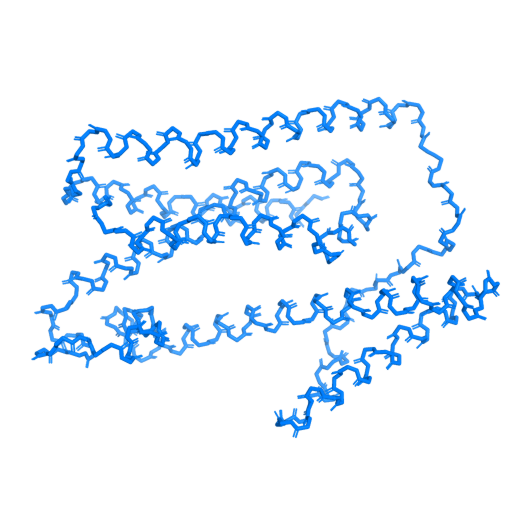54 N N . PRO A 1 75 ? 9.567 -7.446 -24.726 1.00 85.44 75 PRO A N 1
ATOM 555 C CA . PRO A 1 75 ? 8.335 -7.771 -25.457 1.00 85.44 75 PRO A CA 1
ATOM 556 C C . PRO A 1 75 ? 7.971 -6.782 -26.572 1.00 85.44 75 PRO A C 1
ATOM 558 O O . PRO A 1 75 ? 7.329 -7.158 -27.549 1.00 85.44 75 PRO A O 1
ATOM 561 N N . ALA A 1 76 ? 8.386 -5.521 -26.440 1.00 84.75 76 ALA A N 1
ATOM 562 C CA . ALA A 1 76 ? 8.201 -4.486 -27.454 1.00 84.75 76 ALA A CA 1
ATOM 563 C C . ALA A 1 76 ? 9.521 -4.148 -28.174 1.00 84.75 76 ALA A C 1
ATOM 565 O O . ALA A 1 76 ? 9.745 -3.001 -28.545 1.00 84.75 76 ALA A O 1
ATOM 566 N N . TYR A 1 77 ? 10.431 -5.117 -28.335 1.00 84.69 77 TYR A N 1
ATOM 567 C CA . TYR A 1 77 ? 11.717 -4.885 -28.997 1.00 84.69 77 TYR A CA 1
ATOM 568 C C . TYR A 1 77 ? 11.534 -4.274 -30.396 1.00 84.69 77 TYR A C 1
ATOM 570 O O . TYR A 1 77 ? 10.738 -4.755 -31.202 1.00 84.69 77 TYR A O 1
ATOM 578 N N . GLY A 1 78 ? 12.276 -3.199 -30.678 1.00 80.50 78 GLY A N 1
ATOM 579 C CA . GLY A 1 78 ? 12.217 -2.486 -31.958 1.00 80.50 78 GLY A CA 1
ATOM 580 C C . GLY A 1 78 ? 11.080 -1.465 -32.090 1.00 80.50 78 GLY A C 1
ATOM 581 O O . GLY A 1 78 ? 10.953 -0.857 -33.151 1.00 80.50 78 GLY A O 1
ATOM 582 N N . ARG A 1 79 ? 10.277 -1.238 -31.040 1.00 85.69 79 ARG A N 1
ATOM 583 C CA . ARG A 1 79 ? 9.289 -0.150 -30.992 1.00 85.69 79 ARG A CA 1
ATOM 584 C C . ARG A 1 79 ? 9.230 0.513 -29.619 1.00 85.69 79 ARG A C 1
ATOM 586 O O . ARG A 1 79 ? 9.504 -0.109 -28.597 1.00 85.69 79 ARG A O 1
ATOM 593 N N . GLU A 1 80 ? 8.790 1.763 -29.591 1.00 82.44 80 GLU A N 1
ATOM 594 C CA . GLU A 1 80 ? 8.428 2.422 -28.337 1.00 82.44 80 GLU A CA 1
ATOM 595 C C . GLU A 1 80 ? 7.082 1.892 -27.807 1.00 82.44 80 GLU A C 1
ATOM 597 O O . GLU A 1 80 ? 6.245 1.363 -28.554 1.00 82.44 80 GLU A O 1
ATOM 602 N N . LEU A 1 81 ? 6.881 2.009 -26.492 1.00 85.06 81 LEU A N 1
ATOM 603 C CA . LEU A 1 81 ? 5.600 1.702 -25.859 1.00 85.06 81 LEU A CA 1
ATOM 604 C C . LEU A 1 81 ? 4.562 2.737 -26.287 1.00 85.06 81 LEU A C 1
ATOM 606 O O . LEU A 1 81 ? 4.799 3.941 -26.195 1.00 85.06 81 LEU A O 1
ATOM 610 N N . SER A 1 82 ? 3.395 2.269 -26.726 1.00 88.62 82 SER A N 1
ATOM 611 C CA . SER A 1 82 ? 2.297 3.175 -27.049 1.00 88.62 82 SER A CA 1
ATOM 612 C C . SER A 1 82 ? 1.759 3.849 -25.785 1.00 88.62 82 SER A C 1
ATOM 614 O O . SER A 1 82 ? 1.852 3.312 -24.678 1.00 88.62 82 SER A O 1
ATOM 616 N N . THR A 1 83 ? 1.122 5.009 -25.945 1.00 85.69 83 THR A N 1
ATOM 617 C CA . THR A 1 83 ? 0.488 5.725 -24.829 1.00 85.69 83 THR A CA 1
ATOM 618 C C . THR A 1 83 ? -0.565 4.864 -24.125 1.00 85.69 83 THR A C 1
ATOM 620 O O . THR A 1 83 ? -0.696 4.934 -22.909 1.00 85.69 83 THR A O 1
ATOM 623 N N . ALA A 1 84 ? -1.268 3.999 -24.864 1.00 87.38 84 ALA A N 1
ATOM 624 C CA . ALA A 1 84 ? -2.230 3.060 -24.291 1.00 87.38 84 ALA A CA 1
ATOM 625 C C . ALA A 1 84 ? -1.554 2.016 -23.384 1.00 87.38 84 ALA A C 1
ATOM 627 O O . ALA A 1 84 ? -2.040 1.751 -22.290 1.00 87.38 84 ALA A O 1
ATOM 628 N N . GLU A 1 85 ? -0.412 1.460 -23.795 1.00 85.38 85 GLU A N 1
ATOM 629 C CA . GLU A 1 85 ? 0.326 0.468 -22.999 1.00 85.38 85 GLU A CA 1
ATOM 630 C C . GLU A 1 85 ? 0.976 1.075 -21.753 1.00 85.38 85 GLU A C 1
ATOM 632 O O . GLU A 1 85 ? 1.004 0.440 -20.696 1.00 85.38 85 GLU A O 1
ATOM 637 N N . LEU A 1 86 ? 1.475 2.309 -21.867 1.00 83.88 86 LEU A N 1
ATOM 638 C CA . LEU A 1 86 ? 1.997 3.068 -20.731 1.00 83.88 86 LEU A CA 1
ATOM 639 C C . LEU A 1 86 ? 0.890 3.364 -19.717 1.00 83.88 86 LEU A C 1
ATOM 641 O O . LEU A 1 86 ? 1.070 3.111 -18.528 1.00 83.88 86 LEU A O 1
ATOM 645 N N . ASN A 1 87 ? -0.269 3.826 -20.191 1.00 83.25 87 ASN A N 1
ATOM 646 C CA . ASN A 1 87 ? -1.418 4.126 -19.337 1.00 83.25 87 ASN A CA 1
ATOM 647 C C . ASN A 1 87 ? -2.022 2.866 -18.699 1.00 83.25 87 ASN A C 1
ATOM 649 O O . ASN A 1 87 ? -2.535 2.936 -17.589 1.00 83.25 87 ASN A O 1
ATOM 653 N N . ALA A 1 88 ? -1.921 1.711 -19.362 1.00 84.50 88 ALA A N 1
ATOM 654 C CA . ALA A 1 88 ? -2.323 0.420 -18.807 1.00 84.50 88 ALA A CA 1
ATOM 655 C C . ALA A 1 88 ? -1.317 -0.153 -17.785 1.00 84.50 88 ALA A C 1
ATOM 657 O O . ALA A 1 88 ? -1.550 -1.226 -17.233 1.00 84.50 88 ALA A O 1
ATOM 658 N N . GLY A 1 89 ? -0.182 0.515 -17.539 1.00 85.56 89 GLY A N 1
ATOM 659 C CA . GLY A 1 89 ? 0.810 0.066 -16.559 1.00 85.56 89 GLY A CA 1
ATOM 660 C C . GLY A 1 89 ? 1.576 -1.197 -16.971 1.00 85.56 89 GLY A C 1
ATOM 661 O O . GLY A 1 89 ? 2.133 -1.886 -16.115 1.00 85.56 89 GLY A O 1
ATOM 662 N N . LEU A 1 90 ? 1.662 -1.504 -18.274 1.00 88.44 90 LEU A N 1
ATOM 663 C CA . LEU A 1 90 ? 2.278 -2.745 -18.777 1.00 88.44 90 LEU A CA 1
ATOM 664 C C . LEU A 1 90 ? 3.800 -2.826 -18.581 1.00 88.44 90 LEU A C 1
ATOM 666 O O . LEU A 1 90 ? 4.406 -3.866 -18.833 1.00 88.44 90 LEU A O 1
ATOM 670 N N . ILE A 1 91 ? 4.422 -1.764 -18.070 1.00 88.44 91 ILE A N 1
ATOM 671 C CA . ILE A 1 91 ? 5.851 -1.709 -17.749 1.00 88.44 91 ILE A CA 1
ATOM 672 C C . ILE A 1 91 ? 6.249 -2.840 -16.789 1.00 88.44 91 ILE A C 1
ATOM 674 O O . ILE A 1 91 ? 7.238 -3.531 -17.033 1.00 88.44 91 ILE A O 1
ATOM 678 N N . LEU A 1 92 ? 5.468 -3.058 -15.725 1.00 88.44 92 LEU A N 1
ATOM 679 C CA . LEU A 1 92 ? 5.748 -4.079 -14.713 1.00 88.44 92 LEU A CA 1
ATOM 680 C C . LEU A 1 92 ? 5.688 -5.513 -15.286 1.00 88.44 92 LEU A C 1
ATOM 682 O O . LEU A 1 92 ? 6.679 -6.239 -15.154 1.00 88.44 92 LEU A O 1
ATOM 686 N N . PRO A 1 93 ? 4.601 -5.944 -15.961 1.00 89.75 93 PRO A N 1
ATOM 687 C CA . PRO A 1 93 ? 4.547 -7.276 -16.561 1.00 89.75 93 PRO A CA 1
ATOM 688 C C . PRO A 1 93 ? 5.526 -7.453 -17.730 1.00 89.75 93 PRO A C 1
ATOM 690 O O . PRO A 1 93 ? 6.050 -8.552 -17.901 1.00 89.75 93 PRO A O 1
ATOM 693 N N . TYR A 1 94 ? 5.836 -6.407 -18.507 1.00 89.56 94 TYR A N 1
ATOM 694 C CA . TYR A 1 94 ? 6.833 -6.499 -19.583 1.00 89.56 94 TYR A CA 1
ATOM 695 C C . TYR A 1 94 ? 8.257 -6.648 -19.044 1.00 89.56 94 TYR A C 1
ATOM 697 O O . TYR A 1 94 ? 9.015 -7.470 -19.558 1.00 89.56 94 TYR A O 1
ATOM 705 N N . ALA A 1 95 ? 8.613 -5.928 -17.977 1.00 88.81 95 ALA A N 1
ATOM 706 C CA . ALA A 1 95 ? 9.887 -6.123 -17.289 1.00 88.81 95 ALA A CA 1
ATOM 707 C C . ALA A 1 95 ? 9.982 -7.526 -16.667 1.00 88.81 95 ALA A C 1
ATOM 709 O O . ALA A 1 95 ? 11.000 -8.199 -16.825 1.00 88.81 95 ALA A O 1
ATOM 710 N N . GLY A 1 96 ? 8.902 -8.020 -16.050 1.00 88.19 96 GLY A N 1
ATOM 711 C CA . GLY A 1 96 ? 8.836 -9.397 -15.551 1.00 88.19 96 GLY A CA 1
ATOM 712 C C . GLY A 1 96 ? 9.023 -10.430 -16.667 1.00 88.19 96 GLY A C 1
ATOM 713 O O . GLY A 1 96 ? 9.760 -11.402 -16.496 1.00 88.19 96 GLY A O 1
ATOM 714 N N . MET A 1 97 ? 8.420 -10.188 -17.834 1.00 89.31 97 MET A N 1
ATOM 715 C CA . MET A 1 97 ? 8.560 -11.049 -19.008 1.00 89.31 97 MET A CA 1
ATOM 716 C C . MET A 1 97 ? 9.979 -11.044 -19.584 1.00 89.31 97 MET A C 1
ATOM 718 O O . MET A 1 97 ? 10.488 -12.097 -19.960 1.00 89.31 97 MET A O 1
ATOM 722 N N . ALA A 1 98 ? 10.628 -9.882 -19.626 1.00 88.25 98 ALA A N 1
ATOM 723 C CA . ALA A 1 98 ? 11.983 -9.744 -20.148 1.00 88.25 98 ALA A CA 1
ATOM 724 C C . ALA A 1 98 ? 13.045 -10.415 -19.255 1.00 88.25 98 ALA A C 1
ATOM 726 O O . ALA A 1 98 ? 14.067 -10.869 -19.768 1.00 88.25 98 ALA A O 1
ATOM 727 N N . VAL A 1 99 ? 12.807 -10.495 -17.938 1.00 87.50 99 VAL A N 1
ATOM 728 C CA . VAL A 1 99 ? 13.747 -11.081 -16.964 1.00 87.50 99 VAL A CA 1
ATOM 729 C C . VAL A 1 99 ? 13.493 -12.573 -16.728 1.00 87.50 99 VAL A C 1
ATOM 731 O O . VAL A 1 99 ? 14.433 -13.362 -16.744 1.00 87.50 99 VAL A O 1
ATOM 734 N N . ALA A 1 100 ? 12.238 -12.975 -16.507 1.00 87.19 100 ALA A N 1
ATOM 735 C CA . ALA A 1 100 ? 11.870 -14.338 -16.101 1.00 87.19 100 ALA A CA 1
ATOM 736 C C . ALA A 1 100 ? 11.009 -15.078 -17.146 1.00 87.19 100 ALA A C 1
ATOM 738 O O . ALA A 1 100 ? 10.421 -16.125 -16.860 1.00 87.19 100 ALA A O 1
ATOM 739 N N . GLY A 1 101 ? 10.905 -14.543 -18.366 1.00 88.25 101 GLY A N 1
ATOM 740 C CA . GLY A 1 101 ? 10.080 -15.113 -19.429 1.00 88.25 101 GLY A CA 1
ATOM 741 C C . GLY A 1 101 ? 8.586 -15.068 -19.099 1.00 88.25 101 GLY A C 1
ATOM 742 O O . GLY A 1 101 ? 8.122 -14.306 -18.252 1.00 88.25 101 GLY A O 1
ATOM 743 N N . LYS A 1 102 ? 7.795 -15.932 -19.745 1.00 88.56 102 LYS A N 1
ATOM 744 C CA . LYS A 1 102 ? 6.330 -15.984 -19.554 1.00 88.56 102 LYS A CA 1
ATOM 745 C C . LYS A 1 102 ? 5.915 -16.186 -18.089 1.00 88.56 102 LYS A C 1
ATOM 747 O O . LYS A 1 102 ? 4.895 -15.647 -17.673 1.00 88.56 102 LYS A O 1
ATOM 752 N N . ALA A 1 103 ? 6.721 -16.907 -17.307 1.00 88.44 103 ALA A N 1
ATOM 753 C CA . ALA A 1 103 ? 6.475 -17.128 -15.884 1.00 88.44 103 ALA A CA 1
ATOM 754 C C . ALA A 1 103 ? 6.492 -15.819 -15.073 1.00 88.44 103 ALA A C 1
ATOM 756 O O . ALA A 1 103 ? 5.674 -15.655 -14.173 1.00 88.44 103 ALA A O 1
ATOM 757 N N . GLY A 1 104 ? 7.359 -14.862 -15.427 1.00 87.69 104 GLY A N 1
ATOM 758 C CA . GLY A 1 104 ? 7.421 -13.556 -14.767 1.00 87.69 104 GLY A CA 1
ATOM 759 C C . GLY A 1 104 ? 6.154 -12.723 -14.963 1.00 87.69 104 GLY A C 1
ATOM 760 O O . GLY A 1 104 ? 5.658 -12.124 -14.013 1.00 87.69 104 GLY A O 1
ATOM 761 N N . ALA A 1 105 ? 5.581 -12.737 -16.169 1.00 88.25 105 ALA A N 1
ATOM 762 C CA . ALA A 1 105 ? 4.316 -12.053 -16.438 1.00 88.25 105 ALA A CA 1
ATOM 763 C C . ALA A 1 105 ? 3.147 -12.680 -15.656 1.00 88.25 105 ALA A C 1
ATOM 765 O O . ALA A 1 105 ? 2.344 -11.959 -15.070 1.00 88.25 105 ALA A O 1
ATOM 766 N N . VAL A 1 106 ? 3.086 -14.016 -15.591 1.00 91.38 106 VAL A N 1
ATOM 767 C CA . VAL A 1 106 ? 2.067 -14.732 -14.805 1.00 91.38 106 VAL A CA 1
ATOM 768 C C . VAL A 1 106 ? 2.204 -14.425 -13.312 1.00 91.38 106 VAL A C 1
ATOM 770 O O . VAL A 1 106 ? 1.201 -14.170 -12.653 1.00 91.38 106 VAL A O 1
ATOM 773 N N . ALA A 1 107 ? 3.429 -14.376 -12.783 1.00 90.50 107 ALA A N 1
ATOM 774 C CA . ALA A 1 107 ? 3.670 -14.020 -11.387 1.00 90.50 107 ALA A CA 1
ATOM 775 C C . ALA A 1 107 ? 3.163 -12.607 -11.053 1.00 90.50 107 ALA A C 1
ATOM 777 O O . ALA A 1 107 ? 2.522 -12.425 -10.023 1.00 90.50 107 ALA A O 1
ATOM 778 N N . VAL A 1 108 ? 3.380 -11.623 -11.937 1.00 90.12 108 VAL A N 1
ATOM 779 C CA . VAL A 1 108 ? 2.845 -10.260 -11.756 1.00 90.12 108 VAL A CA 1
ATOM 780 C C . VAL A 1 108 ? 1.317 -10.269 -11.715 1.00 90.12 108 VAL A C 1
ATOM 782 O O . VAL A 1 108 ? 0.740 -9.639 -10.835 1.00 90.12 108 VAL A O 1
ATOM 785 N N . VAL A 1 109 ? 0.656 -11.016 -12.605 1.00 90.75 109 VAL A N 1
ATOM 786 C CA . VAL A 1 109 ? -0.813 -11.133 -12.599 1.00 90.75 109 VAL A CA 1
ATOM 787 C C . VAL A 1 109 ? -1.314 -11.760 -11.299 1.00 90.75 109 VAL A C 1
ATOM 789 O O . VAL A 1 109 ? -2.262 -11.249 -10.713 1.00 90.75 109 VAL A O 1
ATOM 792 N N . ILE A 1 110 ? -0.664 -12.821 -10.813 1.00 91.25 110 ILE A N 1
ATOM 793 C CA . ILE A 1 110 ? -1.030 -13.465 -9.543 1.00 91.25 110 ILE A CA 1
ATOM 794 C C . ILE A 1 110 ? -0.848 -12.499 -8.366 1.00 91.25 110 ILE A C 1
ATOM 796 O O . ILE A 1 110 ? -1.736 -12.404 -7.525 1.00 91.25 110 ILE A O 1
ATOM 800 N N . VAL A 1 111 ? 0.267 -11.763 -8.311 1.00 88.75 111 VAL A N 1
ATOM 801 C CA . VAL A 1 111 ? 0.525 -10.777 -7.248 1.00 88.75 111 VAL A CA 1
ATOM 802 C C . VAL A 1 111 ? -0.513 -9.659 -7.273 1.00 88.75 111 VAL A C 1
ATOM 804 O O . VAL A 1 111 ? -1.026 -9.290 -6.222 1.00 88.75 111 VAL A O 1
ATOM 807 N N . VAL A 1 112 ? -0.859 -9.144 -8.457 1.00 88.50 112 VAL A N 1
ATOM 808 C CA . VAL A 1 112 ? -1.904 -8.120 -8.605 1.00 88.50 112 VAL A CA 1
ATOM 809 C C . VAL A 1 112 ? -3.262 -8.672 -8.184 1.00 88.50 112 VAL A C 1
ATOM 811 O O . VAL A 1 112 ? -3.972 -8.007 -7.439 1.00 88.50 112 VAL A O 1
ATOM 814 N N . PHE A 1 113 ? -3.605 -9.894 -8.595 1.00 88.12 113 PHE A N 1
ATOM 815 C CA . PHE A 1 113 ? -4.846 -10.547 -8.187 1.00 88.12 113 PHE A CA 1
ATOM 816 C C . PHE A 1 113 ? -4.927 -10.691 -6.663 1.00 88.12 113 PHE A C 1
ATOM 818 O O . PHE A 1 113 ? -5.885 -10.221 -6.064 1.00 88.12 113 PHE A O 1
ATOM 825 N N . MET A 1 114 ? -3.894 -11.247 -6.021 1.00 89.38 114 MET A N 1
ATOM 826 C CA . MET A 1 114 ? -3.851 -11.383 -4.561 1.00 89.38 114 MET A CA 1
ATOM 827 C C . MET A 1 114 ? -3.912 -10.031 -3.845 1.00 89.38 114 MET A C 1
ATOM 829 O O . MET A 1 114 ? -4.598 -9.913 -2.832 1.00 89.38 114 MET A O 1
ATOM 833 N N . ALA A 1 115 ? -3.232 -9.006 -4.366 1.00 82.69 115 ALA A N 1
ATOM 834 C CA . ALA A 1 115 ? -3.279 -7.663 -3.798 1.00 82.69 115 ALA A CA 1
ATOM 835 C C . ALA A 1 115 ? -4.695 -7.071 -3.869 1.00 82.69 115 ALA A C 1
ATOM 837 O O . ALA A 1 115 ? -5.211 -6.606 -2.857 1.00 82.69 115 ALA A O 1
ATOM 838 N N . VAL A 1 116 ? -5.347 -7.145 -5.035 1.00 85.25 116 VAL A N 1
ATOM 839 C CA . VAL A 1 116 ? -6.710 -6.631 -5.233 1.00 85.25 116 VAL A CA 1
ATOM 840 C C . VAL A 1 116 ? -7.712 -7.395 -4.376 1.00 85.25 116 VAL A C 1
ATOM 842 O O . VAL A 1 116 ? -8.514 -6.765 -3.696 1.00 85.25 116 VAL A O 1
ATOM 845 N N . THR A 1 117 ? -7.645 -8.728 -4.342 1.00 85.19 117 THR A N 1
ATOM 846 C CA . THR A 1 117 ? -8.529 -9.537 -3.492 1.00 85.19 117 THR A CA 1
ATOM 847 C C . THR A 1 117 ? -8.324 -9.211 -2.012 1.00 85.19 117 THR A C 1
ATOM 849 O O . THR A 1 117 ? -9.302 -9.025 -1.296 1.00 85.19 117 THR A O 1
ATOM 852 N N . SER A 1 118 ? -7.077 -9.048 -1.554 1.00 82.38 118 SER A N 1
ATOM 853 C CA . SER A 1 118 ? -6.791 -8.687 -0.161 1.00 82.38 118 SER A CA 1
ATOM 854 C C . SER A 1 118 ? -7.344 -7.312 0.221 1.00 82.38 118 SER A C 1
ATOM 856 O O . SER A 1 118 ? -7.865 -7.165 1.328 1.00 82.38 118 SER A O 1
ATOM 858 N N . THR A 1 119 ? -7.223 -6.309 -0.655 1.00 80.62 119 THR A N 1
ATOM 859 C CA . THR A 1 119 ? -7.791 -4.975 -0.411 1.00 80.62 119 THR A CA 1
ATOM 860 C C . THR A 1 119 ? -9.315 -5.015 -0.469 1.00 80.62 119 THR A C 1
ATOM 862 O O . THR A 1 119 ? -9.962 -4.501 0.434 1.00 80.62 119 THR A O 1
ATOM 865 N N . MET A 1 120 ? -9.894 -5.690 -1.465 1.00 82.88 120 MET A N 1
ATOM 866 C CA . MET A 1 120 ? -11.345 -5.814 -1.620 1.00 82.88 120 MET A CA 1
ATOM 867 C C . MET A 1 120 ? -11.997 -6.455 -0.389 1.00 82.88 120 MET A C 1
ATOM 869 O O . MET A 1 120 ? -12.982 -5.926 0.115 1.00 82.88 120 MET A O 1
ATOM 873 N N . SER A 1 121 ? -11.422 -7.535 0.151 1.00 82.00 121 SER A N 1
ATOM 874 C CA . SER A 1 121 ? -11.929 -8.166 1.376 1.00 82.00 121 SER A CA 1
ATOM 875 C C . SER A 1 121 ? -11.882 -7.224 2.584 1.00 82.00 121 SER A C 1
ATOM 877 O O . SER A 1 121 ? -12.817 -7.205 3.382 1.00 82.00 121 SER A O 1
ATOM 879 N N . ALA A 1 122 ? -10.820 -6.420 2.724 1.00 79.50 122 ALA A N 1
ATOM 880 C CA . ALA A 1 122 ? -10.706 -5.458 3.821 1.00 79.50 122 ALA A CA 1
ATOM 881 C C . ALA A 1 122 ? -11.749 -4.333 3.711 1.00 79.50 122 ALA A C 1
ATOM 883 O O . ALA A 1 122 ? -12.394 -4.006 4.704 1.00 79.50 122 ALA A O 1
ATOM 884 N N . GLU A 1 123 ? -11.947 -3.788 2.511 1.00 81.44 123 GLU A N 1
ATOM 885 C CA . GLU A 1 123 ? -12.916 -2.719 2.249 1.00 81.44 123 GLU A CA 1
ATOM 886 C C . GLU A 1 123 ? -14.366 -3.193 2.405 1.00 81.44 123 GLU A C 1
ATOM 888 O O . GLU A 1 123 ? -15.183 -2.497 3.002 1.00 81.44 123 GLU A O 1
ATOM 893 N N . LEU A 1 124 ? -14.698 -4.403 1.941 1.00 82.50 124 LEU A N 1
ATOM 894 C CA . LEU A 1 124 ? -16.043 -4.967 2.110 1.00 82.50 124 LEU A CA 1
ATOM 895 C C . LEU A 1 124 ? -16.421 -5.085 3.591 1.00 82.50 124 LEU A C 1
ATOM 897 O O . LEU A 1 124 ? -17.519 -4.694 3.987 1.00 82.50 124 LEU A O 1
ATOM 901 N N . ILE A 1 125 ? -15.497 -5.562 4.429 1.00 82.31 125 ILE A N 1
ATOM 902 C CA . ILE A 1 125 ? -15.699 -5.645 5.883 1.00 82.31 125 ILE A CA 1
ATOM 903 C C . ILE A 1 125 ? -15.808 -4.243 6.499 1.00 82.31 125 ILE A C 1
ATOM 905 O O . ILE A 1 125 ? -16.639 -4.010 7.382 1.00 82.31 125 ILE A O 1
ATOM 909 N N . ALA A 1 126 ? -14.999 -3.300 6.020 1.00 80.31 126 ALA A N 1
ATOM 910 C CA . ALA A 1 126 ? -15.010 -1.917 6.468 1.00 80.31 126 ALA A CA 1
ATOM 911 C C . ALA A 1 126 ? -16.383 -1.261 6.230 1.00 80.31 126 ALA A C 1
ATOM 913 O O . ALA A 1 126 ? -17.044 -0.849 7.189 1.00 80.31 126 ALA A O 1
ATOM 914 N N . VAL A 1 127 ? -16.873 -1.284 4.987 1.00 84.31 127 VAL A N 1
ATOM 915 C CA . VAL A 1 127 ? -18.180 -0.728 4.595 1.00 84.31 127 VAL A CA 1
ATOM 916 C C . VAL A 1 127 ? -19.331 -1.452 5.295 1.00 84.31 127 VAL A C 1
ATOM 918 O O . VAL A 1 127 ? -20.252 -0.812 5.804 1.00 84.31 127 VAL A O 1
ATOM 921 N N . SER A 1 128 ? -19.253 -2.778 5.397 1.00 84.00 128 SER A N 1
ATOM 922 C CA . SER A 1 128 ? -20.243 -3.585 6.109 1.00 84.00 128 SER A CA 1
ATOM 923 C C . SER A 1 128 ? -20.396 -3.163 7.575 1.00 84.00 128 SER A C 1
ATOM 925 O O . SER A 1 128 ? -21.512 -3.024 8.081 1.00 84.00 128 SER A O 1
ATOM 927 N N . SER A 1 129 ? -19.279 -2.880 8.253 1.00 83.25 129 SER A N 1
ATOM 928 C CA . SER A 1 129 ? -19.298 -2.428 9.647 1.00 83.25 129 SER A CA 1
ATOM 929 C C . SER A 1 129 ? -19.927 -1.044 9.826 1.00 83.25 129 SER A C 1
ATOM 931 O O . SER A 1 129 ? -20.586 -0.804 10.837 1.00 83.25 129 SER A O 1
ATOM 933 N N . ILE A 1 130 ? -19.759 -0.151 8.844 1.00 84.50 130 ILE A N 1
ATOM 934 C CA . ILE A 1 130 ? -20.360 1.186 8.853 1.00 84.50 130 ILE A CA 1
ATOM 935 C C . ILE A 1 130 ? -21.881 1.033 8.761 1.00 84.50 130 ILE A C 1
ATOM 937 O O . ILE A 1 130 ? -22.630 1.626 9.537 1.00 84.50 130 ILE A O 1
ATOM 941 N N . ILE A 1 131 ? -22.365 0.162 7.872 1.00 85.00 131 ILE A N 1
ATOM 942 C CA . ILE A 1 131 ? -23.801 -0.110 7.736 1.00 85.00 131 ILE A CA 1
ATOM 943 C C . ILE A 1 131 ? -24.366 -0.725 9.029 1.00 85.00 131 ILE A C 1
ATOM 945 O O . ILE A 1 131 ? -25.414 -0.289 9.514 1.00 85.00 131 ILE A O 1
ATOM 949 N N . SER A 1 132 ? -23.682 -1.699 9.637 1.00 82.38 132 SER A N 1
ATOM 950 C CA . SER A 1 132 ? -24.184 -2.361 10.848 1.00 82.38 132 SER A CA 1
ATOM 951 C C . SER A 1 132 ? -24.112 -1.484 12.106 1.00 82.38 132 SER A C 1
ATOM 953 O O . SER A 1 132 ? -25.064 -1.432 12.889 1.00 82.38 132 SER A O 1
ATOM 955 N N . SER A 1 133 ? -22.993 -0.799 12.327 1.00 79.94 133 SER A N 1
ATOM 956 C CA . SER A 1 133 ? -22.706 -0.098 13.585 1.00 79.94 133 SER A CA 1
ATOM 957 C C . SER A 1 133 ? -23.091 1.376 13.524 1.00 79.94 133 SER A C 1
ATOM 959 O O . SER A 1 133 ? -23.711 1.886 14.458 1.00 79.94 133 SER A O 1
ATOM 961 N N . ASP A 1 134 ? -22.811 2.055 12.412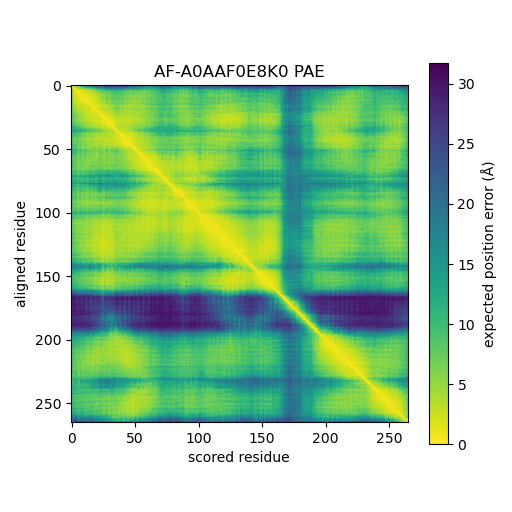 1.00 83.75 134 ASP A N 1
ATOM 962 C CA . ASP A 1 134 ? -23.065 3.493 12.310 1.00 83.75 134 ASP A CA 1
ATOM 963 C C . ASP A 1 134 ? -24.501 3.768 11.868 1.00 83.75 134 ASP A C 1
ATOM 965 O O . ASP A 1 134 ? -25.140 4.669 12.409 1.00 83.75 134 ASP A O 1
ATOM 969 N N . VAL A 1 135 ? -25.052 2.971 10.946 1.00 84.50 135 VAL A N 1
ATOM 970 C CA . VAL A 1 135 ? -26.427 3.155 10.453 1.00 84.50 135 VAL A CA 1
ATOM 971 C C . VAL A 1 135 ? -27.436 2.354 11.278 1.00 84.50 135 VAL A C 1
ATOM 973 O O . VAL A 1 135 ? -28.326 2.933 11.909 1.00 84.50 135 VAL A O 1
ATOM 976 N N . TYR A 1 136 ? -27.314 1.023 11.297 1.00 81.44 136 TYR A N 1
ATOM 977 C CA . TYR A 1 136 ? -28.334 0.151 11.883 1.00 81.44 136 TYR A CA 1
ATOM 978 C C . TYR A 1 136 ? -28.442 0.305 13.405 1.00 81.44 136 TYR A C 1
ATOM 980 O O . TYR A 1 136 ? -29.537 0.558 13.914 1.00 81.44 136 TYR A O 1
ATOM 988 N N . HIS A 1 137 ? -27.330 0.231 14.138 1.00 76.81 137 HIS A N 1
ATOM 989 C CA . HIS A 1 137 ? -27.356 0.402 15.592 1.00 76.81 137 HIS A CA 1
ATOM 990 C C . HIS A 1 137 ? -27.717 1.842 16.009 1.00 76.81 137 HIS A C 1
ATOM 992 O O . HIS A 1 137 ? -28.564 2.040 16.877 1.00 76.81 137 HIS A O 1
ATOM 998 N N . THR A 1 138 ? -27.165 2.876 15.366 1.00 81.88 138 THR A N 1
ATOM 999 C CA . THR A 1 138 ? -27.417 4.269 15.791 1.00 81.88 138 THR A CA 1
ATOM 1000 C C . THR A 1 138 ? -28.823 4.769 15.450 1.00 81.88 138 THR A C 1
ATOM 1002 O O . THR A 1 138 ? -29.444 5.464 16.265 1.00 81.88 138 THR A O 1
ATOM 1005 N N . TYR A 1 139 ? -29.343 4.445 14.261 1.00 84.00 139 TYR A N 1
ATOM 1006 C CA . TYR A 1 139 ? -30.569 5.063 13.740 1.00 84.00 139 TYR A CA 1
ATOM 1007 C C . TYR A 1 139 ? -31.776 4.129 13.702 1.00 84.00 139 TYR A C 1
ATOM 1009 O O . TYR A 1 139 ? -32.885 4.596 13.957 1.00 84.00 139 TYR A O 1
ATOM 1017 N N . LEU A 1 140 ? -31.595 2.837 13.413 1.00 84.81 140 LEU A N 1
ATOM 1018 C CA . LEU A 1 140 ? -32.722 1.905 13.297 1.00 84.81 140 LEU A CA 1
ATOM 1019 C C . LEU A 1 140 ? -33.046 1.247 14.639 1.00 84.81 140 LEU A C 1
ATOM 1021 O O . LEU A 1 140 ? -34.202 1.237 15.062 1.00 84.81 140 LEU A O 1
ATOM 1025 N N . LYS A 1 141 ? -32.034 0.696 15.318 1.00 80.75 141 LYS A N 1
ATOM 1026 C CA . LYS A 1 141 ? -32.224 -0.067 16.551 1.00 80.75 141 LYS A CA 1
ATOM 1027 C C . LYS A 1 141 ? -31.084 0.150 17.550 1.00 80.75 141 LYS A C 1
ATOM 1029 O O . LYS A 1 141 ? -30.146 -0.636 17.622 1.00 80.75 141 LYS A O 1
ATOM 1034 N N . ARG A 1 142 ? -31.257 1.173 18.393 1.00 77.38 142 ARG A N 1
ATOM 1035 C CA . ARG A 1 142 ? -30.327 1.585 19.468 1.00 77.38 142 ARG A CA 1
ATOM 1036 C C . ARG A 1 142 ? -30.085 0.561 20.579 1.00 77.38 142 ARG A C 1
ATOM 1038 O O . ARG A 1 142 ? -29.144 0.732 21.337 1.00 77.38 142 ARG A O 1
ATOM 1045 N N . ASP A 1 143 ? -30.928 -0.461 20.686 1.00 76.62 143 ASP A N 1
ATOM 1046 C CA . ASP A 1 143 ? -30.788 -1.570 21.644 1.00 76.62 143 ASP A CA 1
ATOM 1047 C C . ASP A 1 143 ? -30.611 -2.902 20.888 1.00 76.62 143 ASP A C 1
ATOM 1049 O O . ASP A 1 143 ? -31.277 -3.911 21.137 1.00 76.62 143 ASP A O 1
ATOM 1053 N N . ALA A 1 144 ? -29.815 -2.876 19.815 1.00 73.88 144 ALA A N 1
ATOM 1054 C CA . ALA A 1 144 ? -29.499 -4.082 19.064 1.00 73.88 144 ALA A CA 1
ATOM 1055 C C . ALA A 1 144 ? -28.435 -4.895 19.812 1.00 73.88 144 ALA A C 1
ATOM 1057 O O . ALA A 1 144 ? -27.345 -4.412 20.103 1.00 73.88 144 ALA A O 1
ATOM 1058 N N . SER A 1 145 ? -28.739 -6.166 20.075 1.00 78.38 145 SER A N 1
ATOM 1059 C CA . SER A 1 145 ? -27.767 -7.115 20.628 1.00 78.38 145 SER A CA 1
ATOM 1060 C C . SER A 1 145 ? -26.625 -7.361 19.632 1.00 78.38 145 SER A C 1
ATOM 1062 O O . SER A 1 145 ? -26.860 -7.372 18.423 1.00 78.38 145 SER A O 1
ATOM 1064 N N . GLY A 1 146 ? -25.412 -7.654 20.117 1.00 73.31 146 GLY A N 1
ATOM 1065 C CA . GLY A 1 146 ? -24.239 -7.925 19.268 1.00 73.31 146 GLY A CA 1
ATOM 1066 C C . GLY A 1 146 ? -24.482 -8.982 18.180 1.00 73.31 146 GLY A C 1
ATOM 1067 O O . GLY A 1 146 ? -24.045 -8.811 17.046 1.00 73.31 146 GLY A O 1
ATOM 1068 N N . LYS A 1 147 ? -25.298 -10.011 18.456 1.00 75.94 147 LYS A N 1
ATOM 1069 C CA . LYS A 1 147 ? -25.686 -11.021 17.448 1.00 75.94 147 LYS A CA 1
ATOM 1070 C C . LYS A 1 147 ? -26.489 -10.432 16.281 1.00 75.94 147 LYS A C 1
ATOM 1072 O O . LYS A 1 147 ? -26.368 -10.901 15.156 1.00 75.94 147 LYS A O 1
ATOM 1077 N N . GLN A 1 148 ? -27.312 -9.414 16.541 1.00 74.75 148 GLN A N 1
ATOM 1078 C CA . GLN A 1 148 ? -28.100 -8.730 15.511 1.00 74.75 148 GLN A CA 1
ATOM 1079 C C . GLN A 1 148 ? -27.225 -7.806 14.665 1.00 74.75 148 GLN A C 1
ATOM 1081 O O . GLN A 1 148 ? -27.405 -7.760 13.455 1.00 74.75 148 GLN A O 1
ATOM 1086 N N . ILE A 1 149 ? -26.259 -7.120 15.283 1.00 77.31 149 ILE A N 1
ATOM 1087 C CA . ILE A 1 149 ? -25.295 -6.270 14.570 1.00 77.31 149 ILE A CA 1
ATOM 1088 C C . ILE A 1 149 ? -24.422 -7.130 13.644 1.00 77.31 149 ILE A C 1
ATOM 1090 O O . ILE A 1 149 ? -24.286 -6.815 12.465 1.00 77.31 149 ILE A O 1
ATOM 1094 N N . MET A 1 150 ? -23.927 -8.270 14.138 1.00 78.44 150 MET A N 1
ATOM 1095 C CA . MET A 1 150 ? -23.172 -9.239 13.335 1.00 78.44 150 MET A CA 1
ATOM 1096 C C . MET A 1 150 ? -23.987 -9.776 12.153 1.00 78.44 150 MET A C 1
ATOM 1098 O O . MET A 1 150 ? -23.484 -9.830 11.035 1.00 78.44 150 MET A O 1
ATOM 1102 N N . PHE A 1 151 ? -25.258 -10.127 12.369 1.00 79.44 151 PHE A N 1
ATOM 1103 C CA . PHE A 1 151 ? -26.125 -10.604 11.289 1.00 79.44 151 PHE A CA 1
ATOM 1104 C C . PHE A 1 151 ? -26.339 -9.545 10.198 1.00 79.44 151 PHE A C 1
ATOM 1106 O O . PHE A 1 151 ? -26.251 -9.859 9.014 1.00 79.44 151 PHE A O 1
ATOM 1113 N N . VAL A 1 152 ? -26.579 -8.288 10.588 1.00 78.81 152 VAL A N 1
ATOM 1114 C CA . VAL A 1 152 ? -26.735 -7.177 9.635 1.00 78.81 152 VAL A CA 1
ATOM 1115 C C . VAL A 1 152 ? -25.436 -6.904 8.881 1.00 78.81 152 VAL A C 1
ATOM 1117 O O . VAL A 1 152 ? -25.496 -6.634 7.688 1.00 78.81 152 VAL A O 1
ATOM 1120 N N . SER A 1 153 ? -24.276 -7.041 9.529 1.00 82.62 153 SER A N 1
ATOM 1121 C CA . SER A 1 153 ? -22.978 -6.962 8.849 1.00 82.62 153 SER A CA 1
ATOM 1122 C C . SER A 1 153 ? -22.844 -8.064 7.785 1.00 82.62 153 SER A C 1
ATOM 1124 O O . SER A 1 153 ? -22.611 -7.784 6.616 1.00 82.62 153 SER A O 1
ATOM 1126 N N . HIS A 1 154 ? -23.109 -9.331 8.117 1.00 80.62 154 HIS A N 1
ATOM 1127 C CA . HIS A 1 154 ? -23.057 -10.398 7.107 1.00 80.62 154 HIS A CA 1
ATOM 1128 C C . HIS A 1 154 ? -24.022 -10.165 5.934 1.00 80.62 154 HIS A C 1
ATOM 1130 O O . HIS A 1 154 ? -23.650 -10.401 4.785 1.00 80.62 154 HIS A O 1
ATOM 1136 N N . LEU A 1 155 ? -25.232 -9.667 6.206 1.00 81.56 155 LEU A N 1
ATOM 1137 C CA . LEU A 1 155 ? -26.211 -9.349 5.168 1.00 81.56 155 LEU A CA 1
ATOM 1138 C C . LEU A 1 155 ? -25.753 -8.183 4.278 1.00 81.56 155 LEU A C 1
ATOM 1140 O O . LEU A 1 155 ? -25.833 -8.297 3.059 1.00 81.56 155 LEU A O 1
ATOM 1144 N N . ALA A 1 156 ? -25.211 -7.116 4.871 1.00 82.94 156 ALA A N 1
ATOM 1145 C CA . ALA A 1 156 ? -24.661 -5.978 4.138 1.00 82.94 156 ALA A CA 1
ATOM 1146 C C . ALA A 1 156 ? -23.484 -6.392 3.243 1.00 82.94 156 ALA A C 1
ATOM 1148 O O . ALA A 1 156 ? -23.415 -5.983 2.089 1.00 82.94 156 ALA A O 1
ATOM 1149 N N . CYS A 1 157 ? -22.588 -7.250 3.736 1.00 82.75 157 CYS A N 1
ATOM 1150 C CA . CYS A 1 157 ? -21.487 -7.788 2.939 1.00 82.75 157 CYS A CA 1
ATOM 1151 C C . CYS A 1 157 ? -21.992 -8.574 1.715 1.00 82.75 157 CYS A C 1
ATOM 1153 O O . CYS A 1 157 ? -21.498 -8.374 0.608 1.00 82.75 157 CYS A O 1
ATOM 1155 N N . ILE A 1 158 ? -23.013 -9.422 1.888 1.00 82.62 158 ILE A N 1
ATOM 1156 C CA . ILE A 1 158 ? -23.605 -10.185 0.778 1.00 82.62 158 ILE A CA 1
ATOM 1157 C C . ILE A 1 158 ? -24.276 -9.255 -0.238 1.00 82.62 158 ILE A C 1
ATOM 1159 O O . ILE A 1 158 ? -24.087 -9.449 -1.434 1.00 82.62 158 ILE A O 1
ATOM 1163 N N . GLU A 1 159 ? -25.019 -8.243 0.212 1.00 79.81 159 GLU A N 1
ATOM 1164 C CA . GLU A 1 159 ? -25.693 -7.282 -0.672 1.00 79.81 159 GLU A CA 1
ATOM 1165 C C . GLU A 1 159 ? -24.692 -6.442 -1.482 1.00 79.81 159 GLU A C 1
ATOM 1167 O O . GLU A 1 159 ? -24.871 -6.259 -2.682 1.00 79.81 159 GLU A O 1
ATOM 1172 N N . LEU A 1 160 ? -23.581 -6.021 -0.868 1.00 80.25 160 LEU A N 1
ATOM 1173 C CA . LEU A 1 160 ? -22.495 -5.315 -1.561 1.00 80.25 160 LEU A CA 1
ATOM 1174 C C . LEU A 1 160 ? -21.798 -6.194 -2.611 1.00 80.25 160 LEU A C 1
ATOM 1176 O O . LEU A 1 160 ? -21.383 -5.710 -3.668 1.00 80.25 160 LEU A O 1
ATOM 1180 N N . ILE A 1 161 ? -21.664 -7.493 -2.337 1.00 75.00 161 ILE A N 1
ATOM 1181 C CA . ILE A 1 161 ? -21.127 -8.450 -3.309 1.00 75.00 161 ILE A CA 1
ATOM 1182 C C . ILE A 1 161 ? -22.127 -8.663 -4.449 1.00 75.00 161 ILE A C 1
ATOM 1184 O O . ILE A 1 161 ? -21.721 -8.692 -5.604 1.00 75.00 161 ILE A O 1
ATOM 1188 N N . ASP A 1 162 ? -23.422 -8.770 -4.155 1.00 69.38 162 ASP A N 1
ATOM 1189 C CA . ASP A 1 162 ? -24.451 -8.998 -5.176 1.00 69.38 162 ASP A CA 1
ATOM 1190 C C . ASP A 1 162 ? -24.535 -7.806 -6.145 1.00 69.38 162 ASP A C 1
ATOM 1192 O O . ASP A 1 162 ? -24.502 -7.994 -7.363 1.00 69.38 162 ASP A O 1
ATOM 1196 N N . ASP A 1 163 ? -24.504 -6.578 -5.614 1.00 62.88 163 ASP A N 1
ATOM 1197 C CA . ASP A 1 163 ? -24.517 -5.342 -6.407 1.00 62.88 163 ASP A CA 1
ATOM 1198 C C . ASP A 1 163 ? -23.248 -5.196 -7.272 1.00 62.88 163 ASP A C 1
ATOM 1200 O O . ASP A 1 163 ? -23.321 -4.838 -8.451 1.00 62.88 163 ASP A O 1
ATOM 1204 N N . SER A 1 164 ? -22.080 -5.586 -6.741 1.00 59.81 164 SER A N 1
ATOM 1205 C CA . SER A 1 164 ? -20.823 -5.616 -7.511 1.00 59.81 164 SER A CA 1
ATOM 1206 C C . SER A 1 164 ? -20.732 -6.774 -8.516 1.00 59.81 164 SER A C 1
ATOM 1208 O O . SER A 1 164 ? -20.024 -6.658 -9.515 1.00 59.81 164 SER A O 1
ATOM 1210 N N . SER A 1 165 ? -21.476 -7.864 -8.305 1.00 54.38 165 SER A N 1
ATOM 1211 C CA . SER A 1 165 ? -21.509 -9.045 -9.183 1.00 54.38 165 SER A CA 1
ATOM 1212 C C . SER A 1 165 ? -22.453 -8.925 -10.387 1.00 54.38 165 SER A C 1
ATOM 1214 O O . SER A 1 165 ? -22.451 -9.800 -11.261 1.00 54.38 165 SER A O 1
ATOM 1216 N N . SER A 1 166 ? -23.206 -7.822 -10.493 1.00 50.22 166 SER A N 1
ATOM 1217 C CA . SER A 1 166 ? -24.005 -7.505 -11.685 1.00 50.22 166 SER A CA 1
ATOM 1218 C C . SER A 1 166 ? -23.158 -7.354 -12.965 1.00 50.22 166 SER A C 1
ATOM 1220 O O . SER A 1 166 ? -23.692 -7.543 -14.056 1.00 50.22 166 SER A O 1
ATOM 1222 N N . ASP A 1 167 ? -21.835 -7.181 -12.836 1.00 52.09 167 ASP A N 1
ATOM 1223 C CA . ASP A 1 167 ? -20.841 -7.388 -13.895 1.00 52.09 167 ASP A CA 1
ATOM 1224 C C . ASP A 1 167 ? -19.742 -8.392 -13.455 1.00 52.09 167 ASP A C 1
ATOM 1226 O O . ASP A 1 167 ? -18.608 -8.048 -13.131 1.00 52.09 167 ASP A O 1
ATOM 1230 N N . SER A 1 168 ? -20.076 -9.682 -13.563 1.00 45.28 168 SER A N 1
ATOM 1231 C CA . SER A 1 168 ? -19.190 -10.855 -13.720 1.00 45.28 168 SER A CA 1
ATOM 1232 C C . SER A 1 168 ? -18.666 -11.626 -12.482 1.00 45.28 168 SER A C 1
ATOM 1234 O O . SER A 1 168 ? -17.844 -11.170 -11.697 1.00 45.28 168 SER A O 1
ATOM 1236 N N . VAL A 1 169 ? -19.044 -12.915 -12.501 1.00 46.69 169 VAL A N 1
ATOM 1237 C CA . VAL A 1 169 ? -18.491 -14.113 -11.831 1.00 46.69 169 VAL A CA 1
ATOM 1238 C C . VAL A 1 169 ? -18.827 -14.310 -10.345 1.00 46.69 169 VAL A C 1
ATOM 1240 O O . VAL A 1 169 ? -18.320 -13.648 -9.449 1.00 46.69 169 VAL A O 1
ATOM 1243 N N . ASP A 1 170 ? -19.640 -15.346 -10.127 1.00 50.06 170 ASP A N 1
ATOM 1244 C CA . ASP A 1 170 ? -20.150 -15.866 -8.859 1.00 50.06 170 ASP A CA 1
ATOM 1245 C C . ASP A 1 170 ? -19.007 -16.332 -7.929 1.00 50.06 170 ASP A C 1
ATOM 1247 O O . ASP A 1 170 ? -18.394 -17.383 -8.128 1.00 50.06 170 ASP A O 1
ATOM 1251 N N . PHE A 1 171 ? -18.687 -15.510 -6.922 1.00 43.19 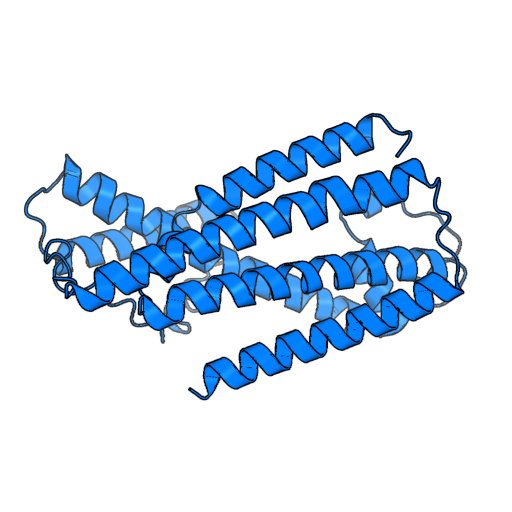171 PHE A N 1
ATOM 1252 C CA . PHE A 1 171 ? -17.633 -15.748 -5.922 1.00 43.19 171 PHE A CA 1
ATOM 1253 C C . PHE A 1 171 ? -18.174 -16.383 -4.625 1.00 43.19 171 PHE A C 1
ATOM 1255 O O . PHE A 1 171 ? -17.453 -16.491 -3.629 1.00 43.19 171 PHE A O 1
ATOM 1262 N N . LYS A 1 172 ? -19.439 -16.836 -4.625 1.00 37.59 172 LYS A N 1
ATOM 1263 C CA . LYS A 1 172 ? -20.132 -17.350 -3.432 1.00 37.59 172 LYS A CA 1
ATOM 1264 C C . LYS A 1 172 ? -19.419 -18.504 -2.723 1.00 37.59 172 LYS A C 1
ATOM 1266 O O . LYS A 1 172 ? -19.585 -18.647 -1.520 1.00 37.59 172 LYS A O 1
ATOM 1271 N N . GLU A 1 173 ? -18.584 -19.278 -3.415 1.00 41.12 173 GLU A N 1
ATOM 1272 C CA . GLU A 1 173 ? -17.922 -20.458 -2.836 1.00 41.12 173 GLU A CA 1
ATOM 1273 C C . GLU A 1 173 ? -16.546 -20.167 -2.193 1.00 41.12 173 GLU A C 1
ATOM 1275 O O . GLU A 1 173 ? -16.041 -20.979 -1.424 1.00 41.12 173 GLU A O 1
ATOM 1280 N N . LYS A 1 174 ? -15.922 -19.002 -2.444 1.00 37.16 174 LYS A N 1
ATOM 1281 C CA . LYS A 1 174 ? -14.612 -18.656 -1.839 1.00 37.16 174 LYS A CA 1
ATOM 1282 C C . LYS A 1 174 ? -14.691 -17.746 -0.619 1.00 37.16 174 LYS A C 1
ATOM 1284 O O . LYS A 1 174 ? -13.739 -17.719 0.158 1.00 37.16 174 LYS A O 1
ATOM 1289 N N . ALA A 1 175 ? -15.813 -17.061 -0.414 1.00 41.84 175 ALA A N 1
ATOM 1290 C CA . ALA A 1 175 ? -16.027 -16.235 0.773 1.00 41.84 175 ALA A CA 1
ATOM 1291 C C . ALA A 1 175 ? -16.070 -17.067 2.075 1.00 41.84 175 ALA A C 1
ATOM 1293 O O . ALA A 1 175 ? -15.686 -16.569 3.128 1.00 41.84 175 ALA A O 1
ATOM 1294 N N . GLU A 1 176 ? -16.454 -18.348 2.001 1.00 40.62 176 GLU A N 1
ATOM 1295 C CA . GLU A 1 176 ? -16.468 -19.267 3.154 1.00 40.62 176 GLU A CA 1
ATOM 1296 C C . GLU A 1 176 ? -15.110 -19.937 3.441 1.00 40.62 176 GLU A C 1
ATOM 1298 O O . GLU A 1 176 ? -14.919 -20.496 4.519 1.00 40.62 176 GLU A O 1
ATOM 1303 N N . ALA A 1 177 ? -14.140 -19.876 2.521 1.00 38.31 177 ALA A N 1
ATOM 1304 C CA . ALA A 1 177 ? -12.856 -20.574 2.667 1.00 38.31 177 ALA A CA 1
ATOM 1305 C C . ALA A 1 177 ? -11.731 -19.714 3.284 1.00 38.31 177 ALA A C 1
ATOM 1307 O O . ALA A 1 177 ? -10.717 -20.262 3.716 1.00 38.31 177 ALA A O 1
ATOM 1308 N N . GLU A 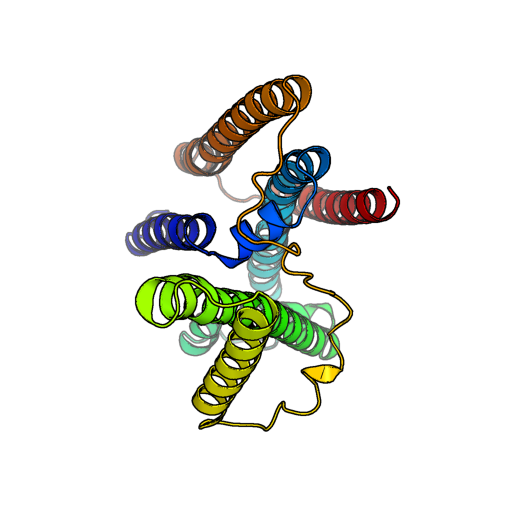1 178 ? -11.901 -18.389 3.364 1.00 39.19 178 GLU A N 1
ATOM 1309 C CA . GLU A 1 178 ? -10.926 -17.453 3.960 1.00 39.19 178 GLU A CA 1
ATOM 1310 C C . GLU A 1 178 ? -11.386 -16.834 5.290 1.00 39.19 178 GLU A C 1
ATOM 1312 O O . GLU A 1 178 ? -10.857 -15.816 5.736 1.00 39.19 178 GLU A O 1
ATOM 1317 N N . SER A 1 179 ? -12.304 -17.486 6.003 1.00 35.12 179 SER A N 1
ATOM 1318 C CA . SER A 1 179 ? -12.574 -17.173 7.406 1.00 35.12 179 SER A CA 1
ATOM 1319 C C . SER A 1 179 ? -11.770 -18.072 8.362 1.00 35.12 179 SER A C 1
ATOM 1321 O O . SER A 1 179 ? -12.321 -19.028 8.908 1.00 35.12 179 SER A O 1
ATOM 1323 N N . PRO A 1 180 ? -10.488 -17.767 8.649 1.00 33.91 180 PRO A N 1
ATOM 1324 C CA . PRO A 1 180 ? -9.903 -18.093 9.942 1.00 33.91 180 PRO A CA 1
ATOM 1325 C C . PRO A 1 180 ? -9.602 -16.829 10.754 1.00 33.91 180 PRO A C 1
ATOM 1327 O O . PRO A 1 180 ? -8.950 -16.910 11.791 1.00 33.91 180 PRO A O 1
ATOM 1330 N N . VAL A 1 181 ? -10.077 -15.657 10.324 1.00 39.53 181 VAL A N 1
ATOM 1331 C CA . VAL A 1 181 ? -10.146 -14.496 11.210 1.00 39.53 181 VAL A CA 1
ATOM 1332 C C . VAL A 1 181 ? -11.526 -14.522 11.839 1.00 39.53 181 VAL A C 1
ATOM 1334 O O . VAL A 1 181 ? -12.487 -13.998 11.281 1.00 39.53 181 VAL A O 1
ATOM 1337 N N . ASN A 1 182 ? -11.625 -15.163 13.004 1.00 32.88 182 ASN A N 1
ATOM 1338 C CA . ASN A 1 182 ? -12.682 -14.842 13.951 1.00 32.88 182 ASN A CA 1
ATOM 1339 C C . ASN A 1 182 ? -12.514 -13.360 14.292 1.00 32.88 182 ASN A C 1
ATOM 1341 O O . ASN A 1 182 ? -11.808 -13.001 15.232 1.00 32.88 182 ASN A O 1
ATOM 1345 N N . PHE A 1 183 ? -13.113 -12.489 13.482 1.00 42.66 183 PHE A N 1
ATOM 1346 C CA . PHE A 1 183 ? -13.382 -11.123 13.878 1.00 42.66 183 PHE A CA 1
ATOM 1347 C C . PHE A 1 183 ? -14.509 -11.218 14.901 1.00 42.66 183 PHE A C 1
ATOM 1349 O O . PHE A 1 183 ? -15.685 -11.005 14.605 1.00 42.66 183 PHE A O 1
ATOM 1356 N N . GLU A 1 184 ? -14.138 -11.646 16.107 1.00 37.19 184 GLU A N 1
ATOM 1357 C CA . GLU A 1 184 ? -14.918 -11.385 17.298 1.00 37.19 184 GLU A CA 1
ATOM 1358 C C . GLU A 1 184 ? -14.992 -9.866 17.391 1.00 37.19 184 GLU A C 1
ATOM 1360 O O . GLU A 1 184 ? -14.073 -9.194 17.864 1.00 37.19 184 GLU A O 1
ATOM 1365 N N . PHE A 1 185 ? -16.098 -9.305 16.894 1.00 41.06 185 PHE A N 1
ATOM 1366 C CA . PHE A 1 185 ? -16.602 -8.069 17.462 1.00 41.06 185 PHE A CA 1
ATOM 1367 C C . PHE A 1 185 ? -16.559 -8.293 18.965 1.00 41.06 185 PHE A C 1
ATOM 1369 O O . PHE A 1 185 ? -17.209 -9.227 19.439 1.00 41.06 185 PHE A O 1
ATOM 1376 N N . SER A 1 186 ? -15.726 -7.512 19.661 1.00 41.22 186 SER A N 1
ATOM 1377 C CA . SER A 1 186 ? -15.585 -7.578 21.111 1.00 41.22 186 SER A CA 1
ATOM 1378 C C . SER A 1 186 ? -16.986 -7.748 21.679 1.00 41.22 186 SER A C 1
ATOM 1380 O O . SER A 1 186 ? -17.849 -6.906 21.407 1.00 41.22 186 SER A O 1
ATOM 1382 N N . GLU A 1 187 ? -17.246 -8.887 22.332 1.00 43.47 187 GLU A N 1
ATOM 1383 C CA . GLU A 1 187 ? -18.525 -9.106 22.990 1.00 43.47 187 GLU A CA 1
ATOM 1384 C C . GLU A 1 187 ? -18.720 -7.898 23.906 1.00 43.47 187 GLU A C 1
ATOM 1386 O O . GLU A 1 187 ? -17.942 -7.690 24.834 1.00 43.47 187 GLU A O 1
ATOM 1391 N N . ASP A 1 188 ? -19.702 -7.069 23.549 1.00 42.47 188 ASP A N 1
ATOM 1392 C CA . ASP A 1 188 ? -19.994 -5.744 24.096 1.00 42.47 188 ASP A CA 1
ATOM 1393 C C . ASP A 1 188 ? -19.269 -4.538 23.428 1.00 42.47 188 ASP A C 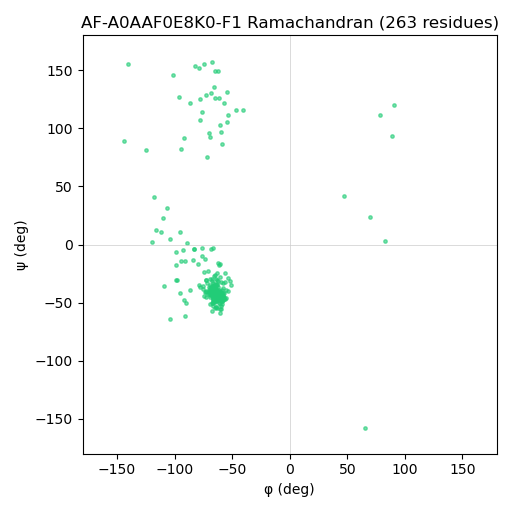1
ATOM 1395 O O . ASP A 1 188 ? -18.176 -4.145 23.850 1.00 42.47 188 ASP A O 1
ATOM 1399 N N . PRO A 1 189 ? -19.896 -3.863 22.433 1.00 48.06 189 PRO A N 1
ATOM 1400 C CA . PRO A 1 189 ? -19.389 -2.612 21.850 1.00 48.06 189 PRO A CA 1
ATOM 1401 C C . PRO A 1 189 ? -19.405 -1.424 22.834 1.00 48.06 189 PRO A C 1
ATOM 1403 O O . PRO A 1 189 ? -18.972 -0.328 22.478 1.00 48.06 189 PRO A O 1
ATOM 1406 N N . LEU A 1 190 ? -19.917 -1.618 24.056 1.00 48.84 190 LEU A N 1
ATOM 1407 C CA . LEU A 1 190 ? -20.096 -0.586 25.076 1.00 48.84 190 LEU A CA 1
ATOM 1408 C C . LEU A 1 190 ? -19.336 -0.847 26.378 1.00 48.84 190 LEU A C 1
ATOM 1410 O O . LEU A 1 190 ? -19.436 -0.014 27.279 1.00 48.84 190 LEU A O 1
ATOM 1414 N N . SER A 1 191 ? -18.555 -1.926 26.504 1.00 46.62 191 SER A N 1
ATOM 1415 C CA . SER A 1 191 ? -17.630 -2.022 27.635 1.00 46.62 191 SER A CA 1
ATOM 1416 C C . SER A 1 191 ? -16.416 -1.131 27.331 1.00 46.62 191 SER A C 1
ATOM 1418 O O . SER A 1 191 ? -15.624 -1.455 26.441 1.00 46.62 191 SER A O 1
ATOM 1420 N N . PRO A 1 192 ? -16.242 0.036 27.989 1.00 53.88 192 PRO A N 1
ATOM 1421 C CA . PRO A 1 192 ? -14.968 0.725 27.890 1.00 53.88 192 PRO A CA 1
ATOM 1422 C C . PRO A 1 192 ? -13.917 -0.274 28.364 1.00 53.88 192 PRO A C 1
ATOM 1424 O O . PRO A 1 192 ? -14.018 -0.773 29.488 1.00 53.88 192 PRO A O 1
ATOM 1427 N N . ARG A 1 193 ? -12.924 -0.596 27.522 1.00 57.59 193 ARG A N 1
ATOM 1428 C CA . ARG A 1 193 ? -11.709 -1.244 28.022 1.00 57.59 193 ARG A CA 1
ATOM 1429 C C . ARG A 1 193 ? -11.211 -0.330 29.131 1.00 57.59 193 ARG A C 1
ATOM 1431 O O . ARG A 1 193 ? -10.771 0.784 28.856 1.00 57.59 193 ARG A O 1
ATOM 1438 N N . ILE A 1 194 ? -11.390 -0.753 30.382 1.00 59.12 194 ILE A N 1
ATOM 1439 C CA . ILE A 1 194 ? -10.928 0.003 31.540 1.00 59.12 194 ILE A CA 1
ATOM 1440 C C . ILE A 1 194 ? -9.414 -0.095 31.474 1.00 59.12 194 ILE A C 1
ATOM 1442 O O . ILE A 1 194 ? -8.824 -1.079 31.915 1.00 59.12 194 ILE A O 1
ATOM 1446 N N . HIS A 1 195 ? -8.805 0.889 30.822 1.00 67.38 195 HIS A N 1
ATOM 1447 C CA . HIS A 1 195 ? -7.367 0.992 30.746 1.00 67.38 195 HIS A CA 1
ATOM 1448 C C . HIS A 1 195 ? -6.865 1.244 32.155 1.00 67.38 195 HIS A C 1
ATOM 1450 O O . HIS A 1 195 ? -7.317 2.153 32.851 1.00 67.38 195 HIS A O 1
ATOM 1456 N N . THR A 1 196 ? -5.944 0.403 32.597 1.00 77.56 196 THR A N 1
ATOM 1457 C CA . THR A 1 196 ? -5.228 0.681 33.832 1.00 77.56 196 THR A CA 1
ATOM 1458 C C . THR A 1 196 ? -4.443 1.985 33.661 1.00 77.56 196 THR A C 1
ATOM 1460 O O . THR A 1 196 ? -3.961 2.292 32.568 1.00 77.56 196 THR A O 1
ATOM 1463 N N . ASP A 1 197 ? -4.247 2.749 34.738 1.00 79.75 197 ASP A N 1
ATOM 1464 C CA . ASP A 1 197 ? -3.489 4.013 34.682 1.00 79.75 197 ASP A CA 1
ATOM 1465 C C . ASP A 1 197 ? -2.084 3.835 34.064 1.00 79.75 197 ASP A C 1
ATOM 1467 O O . ASP A 1 197 ? -1.524 4.747 33.450 1.00 79.75 197 ASP A O 1
ATOM 1471 N N . GLN A 1 198 ? -1.503 2.639 34.215 1.00 79.56 198 GLN A N 1
ATOM 1472 C CA . GLN A 1 198 ? -0.221 2.254 33.619 1.00 79.56 198 GLN A CA 1
ATOM 1473 C C . GLN A 1 198 ? -0.306 2.139 32.089 1.00 79.56 198 GLN A C 1
ATOM 1475 O O . GLN A 1 198 ? 0.572 2.640 31.381 1.00 79.56 198 GLN A O 1
ATOM 1480 N N . GLU A 1 199 ? -1.367 1.520 31.569 1.00 78.12 199 GLU A N 1
ATOM 1481 C CA . GLU A 1 199 ? -1.613 1.404 30.130 1.00 78.12 199 GLU A CA 1
ATOM 1482 C C . GLU A 1 199 ? -1.869 2.774 29.507 1.00 78.12 199 GLU A C 1
ATOM 1484 O O . GLU A 1 199 ? -1.297 3.075 28.463 1.00 78.12 199 GLU A O 1
ATOM 1489 N N . GLU A 1 200 ? -2.626 3.659 30.160 1.00 79.56 200 GLU A N 1
ATOM 1490 C CA . GLU A 1 200 ? -2.838 5.021 29.655 1.00 79.56 200 GLU A CA 1
ATOM 1491 C C . GLU A 1 200 ? -1.539 5.824 29.536 1.00 79.56 200 GLU A C 1
ATOM 1493 O O . GLU A 1 200 ? -1.305 6.511 28.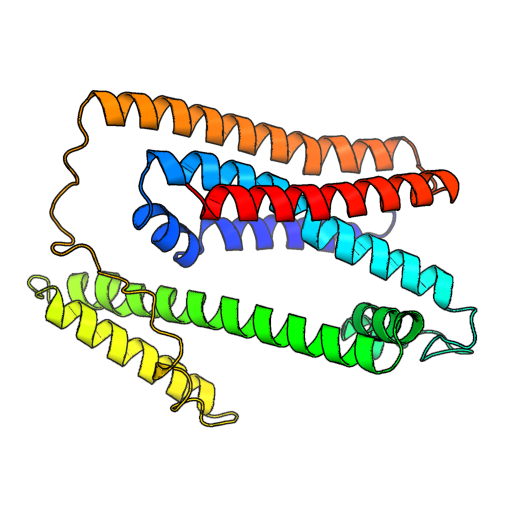535 1.00 79.56 200 GLU A O 1
ATOM 1498 N N . GLN A 1 201 ? -0.657 5.730 30.534 1.00 82.88 201 GLN A N 1
ATOM 1499 C CA . GLN A 1 201 ? 0.650 6.388 30.482 1.00 82.88 201 GLN A CA 1
ATOM 1500 C C . GLN A 1 201 ? 1.522 5.832 29.356 1.00 82.88 201 GLN A C 1
ATOM 1502 O O . GLN A 1 201 ? 2.217 6.597 28.679 1.00 82.88 201 GLN A O 1
ATOM 1507 N N . TYR A 1 202 ? 1.487 4.517 29.140 1.00 83.44 202 TYR A N 1
ATOM 1508 C CA . TYR A 1 202 ? 2.171 3.881 28.020 1.00 83.44 202 TYR A CA 1
ATOM 1509 C C . TYR A 1 202 ? 1.598 4.356 26.677 1.00 83.44 202 TYR A C 1
ATOM 1511 O O . TYR A 1 202 ? 2.359 4.791 25.813 1.00 83.44 202 TYR A O 1
ATOM 1519 N N . MET A 1 203 ? 0.271 4.384 26.530 1.00 80.00 203 MET A N 1
ATOM 1520 C CA . MET A 1 203 ? -0.417 4.863 25.328 1.00 80.00 203 MET A CA 1
ATOM 1521 C C . MET A 1 203 ? -0.077 6.315 25.000 1.00 80.00 203 MET A C 1
ATOM 1523 O O . MET A 1 203 ? 0.197 6.623 23.845 1.00 80.00 203 MET A O 1
ATOM 1527 N N . ARG A 1 204 ? -0.020 7.207 25.998 1.00 84.31 204 ARG A N 1
ATOM 1528 C CA . ARG A 1 204 ? 0.378 8.614 25.797 1.00 84.31 204 ARG A CA 1
ATOM 1529 C C . ARG A 1 204 ? 1.825 8.761 25.332 1.00 84.31 204 ARG A C 1
ATOM 1531 O O . ARG A 1 204 ? 2.125 9.612 24.498 1.00 84.31 204 ARG A O 1
ATOM 1538 N N . LYS A 1 205 ? 2.737 7.945 25.868 1.00 85.69 205 LYS A N 1
ATOM 1539 C CA . LYS A 1 205 ? 4.138 7.935 25.422 1.00 85.69 205 LYS A CA 1
ATOM 1540 C C . LYS A 1 205 ? 4.243 7.417 23.991 1.00 85.69 205 LYS A C 1
ATOM 1542 O O . LYS A 1 205 ? 4.910 8.034 23.167 1.00 85.69 205 LYS A O 1
ATOM 1547 N N . MET A 1 206 ? 3.564 6.313 23.695 1.00 84.19 206 MET A N 1
ATOM 1548 C CA . MET A 1 206 ? 3.600 5.680 22.380 1.00 84.19 206 MET A CA 1
ATOM 1549 C C . MET A 1 206 ? 2.890 6.510 21.307 1.00 84.19 206 MET A C 1
ATOM 1551 O O . MET A 1 206 ? 3.395 6.595 20.190 1.00 84.19 206 MET A O 1
ATOM 1555 N N . SER A 1 207 ? 1.801 7.211 21.636 1.00 83.88 207 SER A N 1
ATOM 1556 C CA . SER A 1 207 ? 1.148 8.141 20.710 1.00 83.88 207 SER A CA 1
ATOM 1557 C C . SER A 1 207 ? 2.062 9.315 20.361 1.00 83.88 207 SER A C 1
ATOM 1559 O O . SER A 1 207 ? 2.209 9.637 19.184 1.00 83.88 207 SER A O 1
ATOM 1561 N N . LEU A 1 208 ? 2.776 9.882 21.342 1.00 87.19 208 LEU A N 1
ATOM 1562 C CA . LEU A 1 208 ? 3.770 10.927 21.098 1.00 87.19 208 LEU A CA 1
ATOM 1563 C C . LEU A 1 208 ? 4.915 10.427 20.206 1.00 87.19 208 LEU A C 1
ATOM 1565 O O . LEU A 1 208 ? 5.260 11.086 19.227 1.00 87.19 208 LEU A O 1
ATOM 1569 N N . ILE A 1 209 ? 5.482 9.256 20.516 1.00 87.44 209 ILE A N 1
ATOM 1570 C CA . ILE A 1 209 ? 6.548 8.645 19.711 1.00 87.44 209 ILE A CA 1
ATOM 1571 C C . ILE A 1 209 ? 6.060 8.415 18.281 1.00 87.44 209 ILE A C 1
ATOM 1573 O O . ILE A 1 209 ? 6.764 8.772 17.340 1.00 87.44 209 ILE A O 1
ATOM 1577 N N . SER A 1 210 ? 4.849 7.877 18.109 1.00 84.88 210 SER A N 1
ATOM 1578 C CA . SER A 1 210 ? 4.281 7.625 16.785 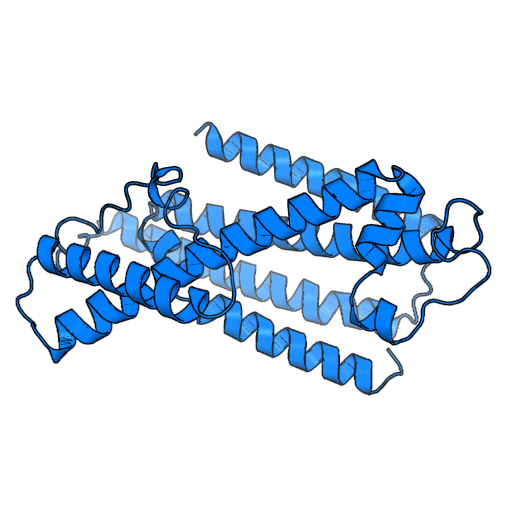1.00 84.88 210 SER A CA 1
ATOM 1579 C C . SER A 1 210 ? 4.034 8.910 15.993 1.00 84.88 210 SER A C 1
ATOM 1581 O O . SER A 1 210 ? 4.375 8.972 14.814 1.00 84.88 210 SER A O 1
ATOM 1583 N N . GLY A 1 211 ? 3.547 9.967 16.650 1.00 86.62 211 GLY A N 1
ATOM 1584 C CA . GLY A 1 211 ? 3.344 11.276 16.035 1.00 86.62 211 GLY A CA 1
ATOM 1585 C C . GLY A 1 211 ? 4.658 11.919 15.594 1.00 86.62 211 GLY A C 1
ATOM 1586 O O . GLY A 1 211 ? 4.755 12.413 14.472 1.00 86.62 211 GLY A O 1
ATOM 1587 N N . ILE A 1 212 ? 5.700 11.857 16.432 1.00 88.75 212 ILE A N 1
ATOM 1588 C CA . ILE A 1 212 ? 7.034 12.366 16.084 1.00 88.75 212 ILE A CA 1
ATOM 1589 C C . ILE A 1 212 ? 7.644 11.536 14.952 1.00 88.75 212 ILE A C 1
ATOM 1591 O O . ILE A 1 212 ? 8.118 12.105 13.973 1.00 88.75 212 ILE A O 1
ATOM 1595 N N . ALA A 1 213 ? 7.615 10.206 15.051 1.00 86.94 213 ALA A N 1
ATOM 1596 C CA . ALA A 1 213 ? 8.155 9.318 14.026 1.00 86.94 213 ALA A CA 1
ATOM 1597 C C . ALA A 1 213 ? 7.451 9.516 12.674 1.00 86.94 213 ALA A C 1
ATOM 1599 O O . ALA A 1 213 ? 8.121 9.587 11.643 1.00 86.94 213 ALA A O 1
ATOM 1600 N N . GLY A 1 214 ? 6.124 9.681 12.676 1.00 85.00 214 GLY A N 1
ATOM 1601 C CA . GLY A 1 214 ? 5.337 10.003 11.487 1.00 85.00 214 GLY A CA 1
ATOM 1602 C C . GLY A 1 214 ? 5.704 11.364 10.893 1.00 85.00 214 GLY A C 1
ATOM 1603 O O . GLY A 1 214 ? 5.979 11.454 9.698 1.00 85.00 214 GLY A O 1
ATOM 1604 N N . ALA A 1 215 ? 5.797 12.411 11.719 1.00 87.12 215 ALA A N 1
ATOM 1605 C CA . ALA A 1 215 ? 6.174 13.752 11.270 1.00 87.12 215 ALA A CA 1
ATOM 1606 C C . ALA A 1 215 ? 7.601 13.797 10.697 1.00 87.12 215 ALA A C 1
ATOM 1608 O O . ALA A 1 215 ? 7.826 14.377 9.635 1.00 87.12 215 ALA A O 1
ATOM 1609 N N . VAL A 1 216 ? 8.560 13.147 11.361 1.00 89.56 216 VAL A N 1
ATOM 1610 C CA . VAL A 1 216 ? 9.943 13.033 10.876 1.00 89.56 216 VAL A CA 1
ATOM 1611 C C . VAL A 1 216 ? 9.980 12.267 9.559 1.00 89.56 216 VAL A C 1
ATOM 1613 O O . VAL A 1 216 ? 10.604 12.737 8.610 1.00 89.56 216 VAL A O 1
ATOM 1616 N N . SER A 1 217 ? 9.279 11.134 9.465 1.00 83.88 217 SER A N 1
ATOM 1617 C CA . SER A 1 217 ? 9.218 10.340 8.231 1.00 83.88 217 SER A CA 1
ATOM 1618 C C . SER A 1 217 ? 8.621 11.148 7.082 1.00 83.88 217 SER A C 1
ATOM 1620 O O . SER A 1 217 ? 9.173 11.150 5.985 1.00 83.88 217 SER A O 1
ATOM 1622 N N . PHE A 1 218 ? 7.553 11.905 7.344 1.00 83.69 218 PHE A N 1
ATOM 1623 C CA . PHE A 1 218 ? 6.957 12.801 6.362 1.00 83.69 218 PHE A CA 1
ATOM 1624 C C . PHE A 1 218 ? 7.962 13.853 5.882 1.00 83.69 218 PHE A C 1
ATOM 1626 O O . PHE A 1 218 ? 8.220 13.957 4.688 1.00 83.69 218 PHE A O 1
ATOM 1633 N N . VAL A 1 219 ? 8.603 14.586 6.795 1.00 87.62 219 VAL A N 1
ATOM 1634 C CA . VAL A 1 219 ? 9.571 15.631 6.428 1.00 87.62 219 VAL A CA 1
ATOM 1635 C C . VAL A 1 219 ? 10.766 15.049 5.669 1.00 87.62 219 VAL A C 1
ATOM 1637 O O . VAL A 1 219 ? 11.177 15.605 4.653 1.00 87.62 219 VAL A O 1
ATOM 1640 N N . VAL A 1 220 ? 11.321 13.924 6.116 1.00 86.81 220 VAL A N 1
ATOM 1641 C CA . VAL A 1 220 ? 12.495 13.314 5.481 1.00 86.81 220 VAL A CA 1
ATOM 1642 C C . VAL A 1 220 ? 12.161 12.795 4.082 1.00 86.81 220 VAL A C 1
ATOM 1644 O O . VAL A 1 220 ? 12.867 13.127 3.128 1.00 86.81 220 VAL A O 1
ATOM 1647 N N . VAL A 1 221 ? 11.084 12.019 3.945 1.00 80.56 221 VAL A N 1
ATOM 1648 C CA . VAL A 1 221 ? 10.734 11.334 2.691 1.00 80.56 221 VAL A CA 1
ATOM 1649 C C . VAL A 1 221 ? 10.090 12.276 1.677 1.00 80.56 221 VAL A C 1
ATOM 1651 O O . VAL A 1 221 ? 10.359 12.142 0.487 1.00 80.56 221 VAL A O 1
ATOM 1654 N N . TRP A 1 222 ? 9.273 13.237 2.115 1.00 75.44 222 TRP A N 1
ATOM 1655 C CA . TRP A 1 222 ? 8.524 14.111 1.205 1.00 75.44 222 TRP A CA 1
ATOM 1656 C C . TRP A 1 222 ? 9.174 15.466 0.962 1.00 75.44 222 TRP A C 1
ATOM 1658 O O . TRP A 1 222 ? 9.022 16.026 -0.123 1.00 75.44 222 TRP A O 1
ATOM 1668 N N . ILE A 1 223 ? 9.903 16.002 1.941 1.00 81.88 223 ILE A N 1
ATOM 1669 C CA . ILE A 1 223 ? 10.511 17.329 1.819 1.00 81.88 223 ILE A CA 1
ATOM 1670 C C . ILE A 1 223 ? 12.004 17.181 1.556 1.00 81.88 223 ILE A C 1
ATOM 1672 O O . ILE A 1 223 ? 12.488 17.546 0.491 1.00 81.88 223 ILE A O 1
ATOM 1676 N N . ILE A 1 224 ? 12.759 16.615 2.491 1.00 87.31 224 ILE A N 1
ATOM 1677 C CA . ILE A 1 224 ? 14.222 16.642 2.409 1.00 87.31 224 ILE A CA 1
ATOM 1678 C C . ILE A 1 224 ? 14.716 15.852 1.196 1.00 87.31 224 ILE A C 1
ATOM 1680 O O . ILE A 1 224 ? 15.505 16.380 0.413 1.00 87.31 224 ILE A O 1
ATOM 1684 N N . TRP A 1 225 ? 14.249 14.619 1.001 1.00 82.81 225 TRP A N 1
ATOM 1685 C CA . TRP A 1 225 ? 14.763 13.760 -0.064 1.00 82.81 225 TRP A CA 1
ATOM 1686 C C . TRP A 1 225 ? 14.426 14.282 -1.479 1.00 82.81 225 TRP A C 1
ATOM 1688 O O . TRP A 1 225 ? 15.368 14.513 -2.249 1.00 82.81 225 TRP A O 1
ATOM 1698 N N . PRO A 1 226 ? 13.163 14.585 -1.845 1.00 78.38 226 PRO A N 1
ATOM 1699 C CA . PRO A 1 226 ? 12.836 15.059 -3.189 1.00 78.38 226 PRO A CA 1
ATOM 1700 C C . PRO A 1 226 ? 13.458 16.425 -3.491 1.00 78.38 226 PRO A C 1
ATOM 1702 O O . PRO A 1 226 ? 14.002 16.624 -4.580 1.00 78.38 226 PRO A O 1
ATOM 1705 N N . PHE A 1 227 ? 13.452 17.356 -2.527 1.00 80.50 227 PHE A N 1
ATOM 1706 C CA . PHE A 1 227 ? 14.044 18.680 -2.732 1.00 80.50 227 PHE A CA 1
ATOM 1707 C C . PHE A 1 227 ? 15.575 18.637 -2.775 1.00 80.50 227 PHE A C 1
ATOM 1709 O O . PHE A 1 227 ? 16.168 19.390 -3.546 1.00 80.50 227 PHE A O 1
ATOM 1716 N N . SER A 1 228 ? 16.226 17.740 -2.028 1.00 82.62 228 SER A N 1
ATOM 1717 C CA . SER A 1 228 ? 17.678 17.530 -2.120 1.00 82.62 228 SER A CA 1
ATOM 1718 C C . SER A 1 228 ? 18.083 16.986 -3.496 1.00 82.62 228 SER A C 1
ATOM 1720 O O . SER A 1 228 ? 19.011 17.505 -4.127 1.00 82.62 228 SER A O 1
ATOM 1722 N N . MET A 1 229 ? 17.339 16.009 -4.029 1.00 78.06 229 MET A N 1
ATOM 1723 C CA . MET A 1 229 ? 17.566 15.495 -5.388 1.00 78.06 229 MET A CA 1
ATOM 1724 C C . MET A 1 229 ? 17.275 16.546 -6.468 1.00 78.06 229 MET A C 1
ATOM 1726 O O . MET A 1 229 ? 17.985 16.617 -7.472 1.00 78.06 229 MET A O 1
ATOM 1730 N N . TYR A 1 230 ? 16.264 17.393 -6.260 1.00 72.81 230 TYR A N 1
ATOM 1731 C CA . TYR A 1 230 ? 15.936 18.480 -7.181 1.00 72.81 230 TYR A CA 1
ATOM 1732 C C . TYR A 1 230 ? 17.001 19.587 -7.185 1.00 72.81 230 TYR A C 1
ATOM 1734 O O . TYR A 1 230 ? 17.506 19.957 -8.247 1.00 72.81 230 TYR A O 1
ATOM 1742 N N . GLY A 1 231 ? 17.368 20.094 -6.005 1.00 76.50 231 GLY A N 1
ATOM 1743 C CA . GLY A 1 231 ? 18.308 21.205 -5.846 1.00 76.50 231 GLY A CA 1
ATOM 1744 C C . GLY A 1 231 ? 19.718 20.885 -6.344 1.00 76.50 231 GLY A C 1
ATOM 1745 O O . GLY A 1 231 ? 20.410 21.769 -6.841 1.00 76.50 231 GLY A O 1
ATOM 1746 N N . SER A 1 232 ? 20.122 19.614 -6.288 1.00 78.69 232 SER A N 1
ATOM 1747 C CA . SER A 1 232 ? 21.426 19.150 -6.775 1.00 78.69 232 SER A CA 1
ATOM 1748 C C . SER A 1 232 ? 21.481 18.864 -8.283 1.00 78.69 232 SER A C 1
ATOM 1750 O O . SER A 1 232 ? 22.559 18.555 -8.788 1.00 78.69 232 SER A O 1
ATOM 1752 N N . ARG A 1 233 ? 20.358 18.967 -9.022 1.00 73.00 233 ARG A N 1
ATOM 1753 C CA . ARG A 1 233 ? 20.238 18.528 -10.434 1.00 73.00 233 ARG A CA 1
ATOM 1754 C C . ARG A 1 233 ? 20.822 17.126 -10.652 1.00 73.00 233 ARG A C 1
ATOM 1756 O O . ARG A 1 233 ? 21.533 16.881 -11.627 1.00 73.00 233 ARG A O 1
ATOM 1763 N N . PHE A 1 234 ? 20.552 16.223 -9.713 1.00 69.56 234 PHE A N 1
ATOM 1764 C CA . PHE A 1 234 ? 21.185 14.913 -9.679 1.00 69.56 234 PHE A CA 1
ATOM 1765 C C . PHE A 1 234 ? 20.867 14.101 -10.942 1.00 69.56 234 PHE A C 1
ATOM 1767 O O . PHE A 1 234 ? 19.702 13.893 -11.287 1.00 69.56 234 PHE A O 1
ATOM 1774 N N . ILE A 1 235 ? 21.912 13.624 -11.619 1.00 73.00 235 ILE A N 1
ATOM 1775 C CA . ILE A 1 235 ? 21.797 12.708 -12.756 1.00 73.00 235 ILE A CA 1
ATOM 1776 C C . ILE A 1 235 ? 21.991 11.292 -12.223 1.00 73.00 235 ILE A C 1
ATOM 1778 O O . ILE A 1 235 ? 22.986 11.005 -11.559 1.00 73.00 235 ILE A O 1
ATOM 1782 N N . PHE A 1 236 ? 21.047 10.403 -12.524 1.00 70.19 236 PHE A N 1
ATOM 1783 C CA . PHE A 1 236 ? 21.061 9.029 -12.033 1.00 70.19 236 PHE A CA 1
ATOM 1784 C C . PHE A 1 236 ? 22.190 8.231 -12.709 1.00 70.19 236 PHE A C 1
ATOM 1786 O O . PHE A 1 236 ? 22.053 7.760 -13.836 1.00 70.19 236 PHE A O 1
ATOM 1793 N N . GLN A 1 237 ? 23.346 8.130 -12.047 1.00 79.69 237 GLN A N 1
ATOM 1794 C CA . GLN A 1 237 ? 24.513 7.431 -12.588 1.00 79.69 237 GLN A CA 1
ATOM 1795 C C . GLN A 1 237 ? 24.385 5.902 -12.446 1.00 79.69 237 GLN A C 1
ATOM 1797 O O . GLN A 1 237 ? 23.805 5.429 -11.466 1.00 79.69 237 GLN A O 1
ATOM 1802 N N . PRO A 1 238 ? 25.006 5.103 -13.338 1.00 72.19 238 PRO A N 1
ATOM 1803 C CA . PRO A 1 238 ? 24.967 3.639 -13.258 1.00 72.19 238 PRO A CA 1
ATOM 1804 C C . PRO A 1 238 ? 25.509 3.073 -11.938 1.00 72.19 238 PRO A C 1
ATOM 1806 O O . PRO A 1 238 ? 24.955 2.126 -11.392 1.00 72.19 238 PRO A O 1
ATOM 1809 N N . MET A 1 239 ? 26.566 3.676 -11.382 1.00 76.62 239 MET A N 1
ATOM 1810 C CA . MET A 1 239 ? 27.153 3.234 -10.110 1.00 76.62 239 MET A CA 1
ATOM 1811 C C . MET A 1 239 ? 26.224 3.517 -8.919 1.00 76.62 239 MET A C 1
ATOM 1813 O O . MET A 1 239 ? 26.096 2.686 -8.022 1.00 76.62 239 MET A O 1
ATOM 1817 N N . PHE A 1 240 ? 25.522 4.654 -8.948 1.00 79.00 240 PHE A N 1
ATOM 1818 C CA . PHE A 1 240 ? 24.489 4.974 -7.966 1.00 79.00 240 PHE A CA 1
ATOM 1819 C C . PHE A 1 240 ? 23.303 4.008 -8.074 1.00 79.00 240 PHE A C 1
ATOM 1821 O O . PHE A 1 240 ? 22.812 3.537 -7.055 1.00 79.00 240 PHE A O 1
ATOM 1828 N N . PHE A 1 241 ? 22.895 3.640 -9.293 1.00 76.06 241 PHE A N 1
ATOM 1829 C CA . PHE A 1 241 ? 21.840 2.651 -9.520 1.00 76.06 241 PHE A CA 1
ATOM 1830 C C . PHE A 1 241 ? 22.198 1.256 -8.997 1.00 76.06 241 PHE A C 1
ATOM 1832 O O . PHE A 1 241 ? 21.367 0.620 -8.356 1.00 76.06 241 PHE A O 1
ATOM 1839 N N . SER A 1 242 ? 23.433 0.788 -9.190 1.00 78.75 242 SER A N 1
ATOM 1840 C CA . SER A 1 242 ? 23.866 -0.486 -8.601 1.00 78.75 242 SER A CA 1
ATOM 1841 C C . SER A 1 242 ? 23.810 -0.455 -7.071 1.00 78.75 242 SER A C 1
ATOM 1843 O O . SER A 1 242 ? 23.314 -1.396 -6.458 1.00 78.75 242 SER A O 1
ATOM 1845 N N . GLY A 1 243 ? 24.257 0.642 -6.446 1.00 82.38 243 GLY A N 1
ATOM 1846 C CA . GLY A 1 243 ? 24.121 0.830 -4.997 1.00 82.38 243 GLY A CA 1
ATOM 1847 C C . GLY A 1 243 ? 22.657 0.869 -4.546 1.00 82.38 243 GLY A C 1
ATOM 1848 O O . GLY A 1 243 ? 22.296 0.233 -3.560 1.00 82.38 243 GLY A O 1
ATOM 1849 N N . TRP A 1 244 ? 21.804 1.548 -5.311 1.00 78.31 244 TRP A N 1
ATOM 1850 C CA . TRP A 1 244 ? 20.365 1.625 -5.081 1.00 78.31 244 TRP A CA 1
ATOM 1851 C C . TRP A 1 244 ? 19.705 0.248 -5.096 1.00 78.31 244 TRP A C 1
ATOM 1853 O O . TRP A 1 244 ? 19.010 -0.100 -4.149 1.00 78.31 244 TRP A O 1
ATOM 1863 N N . LEU A 1 245 ? 19.995 -0.572 -6.113 1.00 78.06 245 LEU A N 1
ATOM 1864 C CA . LEU A 1 245 ? 19.496 -1.944 -6.210 1.00 78.06 245 LEU A CA 1
ATOM 1865 C C . LEU A 1 245 ? 19.901 -2.787 -5.001 1.00 78.06 245 LEU A C 1
ATOM 1867 O O . LEU A 1 245 ? 19.073 -3.507 -4.449 1.00 78.06 245 LEU A O 1
ATOM 1871 N N . VAL A 1 246 ? 21.162 -2.691 -4.576 1.00 83.19 246 VAL A N 1
ATOM 1872 C CA . VAL A 1 246 ? 21.661 -3.444 -3.419 1.00 83.19 246 VAL A CA 1
ATOM 1873 C C . VAL A 1 246 ? 20.913 -3.040 -2.149 1.00 83.19 246 VAL A C 1
ATOM 1875 O O . VAL A 1 246 ? 20.447 -3.912 -1.416 1.00 83.19 246 VAL A O 1
ATOM 1878 N N . VAL A 1 247 ? 20.741 -1.736 -1.908 1.00 84.31 247 VAL A N 1
ATOM 1879 C CA . VAL A 1 247 ? 19.982 -1.234 -0.751 1.00 84.31 247 VAL A CA 1
ATOM 1880 C C . VAL A 1 247 ? 18.526 -1.691 -0.815 1.00 84.31 247 VAL A C 1
ATOM 1882 O O . VAL A 1 247 ? 18.003 -2.169 0.188 1.00 84.31 247 VAL A O 1
ATOM 1885 N N . SER A 1 248 ? 17.893 -1.618 -1.987 1.00 80.62 248 SER A N 1
ATOM 1886 C CA . SER A 1 248 ? 16.524 -2.084 -2.207 1.00 80.62 248 SER A CA 1
ATOM 1887 C C . SER A 1 248 ? 16.350 -3.567 -1.873 1.00 80.62 248 SER A C 1
ATOM 1889 O O . SER A 1 248 ? 15.435 -3.940 -1.141 1.00 80.62 248 SER A O 1
ATOM 1891 N N . VAL A 1 249 ? 17.256 -4.421 -2.355 1.00 81.50 249 VAL A N 1
ATOM 1892 C CA . VAL A 1 249 ? 17.218 -5.864 -2.085 1.00 81.50 249 VAL A CA 1
ATOM 1893 C C . VAL A 1 249 ? 17.406 -6.144 -0.593 1.00 81.50 249 VAL A C 1
ATOM 1895 O O . VAL A 1 249 ? 16.624 -6.897 -0.016 1.00 81.50 249 VAL A O 1
ATOM 1898 N N . ILE A 1 250 ? 18.386 -5.502 0.055 1.00 86.25 250 ILE A N 1
ATOM 1899 C CA . ILE A 1 250 ? 18.604 -5.637 1.504 1.00 86.25 250 ILE A CA 1
ATOM 1900 C C . ILE A 1 250 ? 17.346 -5.225 2.274 1.00 86.25 250 ILE A C 1
ATOM 1902 O O . ILE A 1 250 ? 16.928 -5.940 3.181 1.00 86.25 250 ILE A O 1
ATOM 1906 N N . TRP A 1 251 ? 16.712 -4.115 1.895 1.00 84.81 251 TRP A N 1
ATOM 1907 C CA . TRP A 1 251 ? 15.514 -3.612 2.562 1.00 84.81 251 TRP A CA 1
ATOM 1908 C C . TRP A 1 251 ? 14.342 -4.590 2.476 1.00 84.81 251 TRP A C 1
ATOM 1910 O O . TRP A 1 251 ? 13.654 -4.812 3.470 1.00 84.81 251 TRP A O 1
ATOM 1920 N N . VAL A 1 252 ? 14.136 -5.219 1.315 1.00 80.88 252 VAL A N 1
ATOM 1921 C CA . VAL A 1 252 ? 13.099 -6.246 1.137 1.00 80.88 252 VAL A CA 1
ATOM 1922 C C . VAL A 1 252 ? 13.360 -7.446 2.048 1.00 80.88 252 VA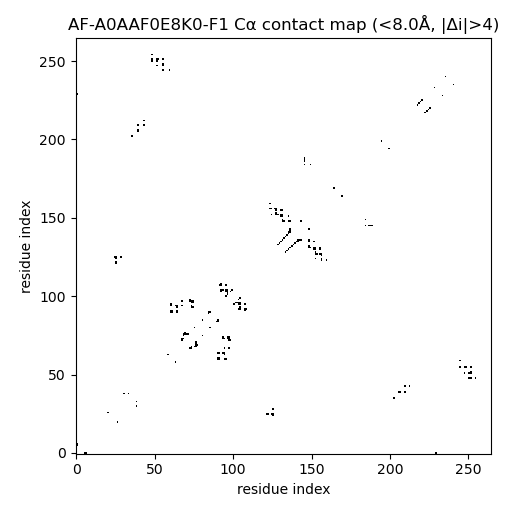L A C 1
ATOM 1924 O O . VAL A 1 252 ? 12.441 -7.902 2.728 1.00 80.88 252 VAL A O 1
ATOM 1927 N N . PHE A 1 253 ? 14.604 -7.927 2.131 1.00 83.62 253 PHE A N 1
ATOM 1928 C CA . PHE A 1 253 ? 14.956 -9.037 3.023 1.00 83.62 253 PHE A CA 1
ATOM 1929 C C . PHE A 1 253 ? 14.816 -8.674 4.503 1.00 83.62 253 PHE A C 1
ATOM 1931 O O . PHE A 1 253 ? 14.295 -9.475 5.275 1.00 83.62 253 PHE A O 1
ATOM 1938 N N . VAL A 1 254 ? 15.225 -7.466 4.902 1.00 85.75 254 VAL A N 1
ATOM 1939 C CA . VAL A 1 254 ? 15.006 -6.959 6.265 1.00 85.75 254 VAL A CA 1
ATOM 1940 C C . VAL A 1 254 ? 13.513 -6.880 6.566 1.00 85.75 254 VAL A C 1
ATOM 1942 O O . VAL A 1 254 ? 13.095 -7.328 7.630 1.00 85.75 254 VAL A O 1
ATOM 1945 N N . GLY A 1 255 ? 12.690 -6.394 5.634 1.00 81.25 255 GLY A N 1
ATOM 1946 C CA . GLY A 1 255 ? 11.238 -6.363 5.802 1.00 81.25 255 GLY A CA 1
ATOM 1947 C C . GLY A 1 255 ? 10.656 -7.760 6.018 1.00 81.25 255 GLY A C 1
ATOM 1948 O O . GLY A 1 255 ? 9.921 -7.984 6.976 1.00 81.25 255 GLY A O 1
ATOM 1949 N N . LEU A 1 256 ? 11.065 -8.721 5.187 1.00 80.69 256 LEU A N 1
ATOM 1950 C CA . LEU A 1 256 ? 10.610 -10.110 5.257 1.00 80.69 256 LEU A CA 1
ATOM 1951 C C . LEU A 1 256 ? 11.020 -10.781 6.576 1.00 80.69 256 LEU A C 1
ATOM 1953 O O . LEU A 1 256 ? 10.193 -11.414 7.229 1.00 80.69 256 LEU A O 1
ATOM 1957 N N . LEU A 1 257 ? 12.267 -10.586 7.015 1.00 83.44 257 LEU A N 1
ATOM 1958 C CA . LEU A 1 257 ? 12.747 -11.082 8.307 1.00 83.44 257 LEU A CA 1
ATOM 1959 C C . LEU A 1 257 ? 11.996 -10.444 9.474 1.00 83.44 257 LEU A C 1
ATOM 1961 O O . LEU A 1 257 ? 11.632 -11.143 10.413 1.00 83.44 257 LEU A O 1
ATOM 1965 N N . THR A 1 258 ? 11.738 -9.139 9.415 1.00 81.00 258 THR A N 1
ATOM 1966 C CA . THR A 1 258 ? 11.032 -8.432 10.490 1.00 81.00 258 THR A CA 1
ATOM 1967 C C . THR A 1 258 ? 9.606 -8.960 10.645 1.00 81.00 258 THR A C 1
ATOM 1969 O O . THR A 1 258 ? 9.186 -9.261 11.758 1.00 81.00 258 THR A O 1
ATOM 1972 N N . ILE A 1 259 ? 8.892 -9.165 9.533 1.00 72.38 259 ILE A N 1
ATOM 1973 C CA . ILE A 1 259 ? 7.550 -9.772 9.530 1.00 72.38 259 ILE A CA 1
ATOM 1974 C C . ILE A 1 259 ? 7.603 -11.208 10.075 1.00 72.38 259 ILE A C 1
ATOM 1976 O O . ILE A 1 259 ? 6.767 -11.593 10.890 1.00 72.38 259 ILE A O 1
ATOM 1980 N N . ALA A 1 260 ? 8.611 -11.990 9.680 1.00 72.75 260 ALA A N 1
ATOM 1981 C CA . ALA A 1 260 ? 8.780 -13.362 10.153 1.00 72.75 260 ALA A CA 1
ATOM 1982 C C . ALA A 1 260 ? 9.080 -13.453 11.662 1.00 72.75 260 ALA A C 1
ATOM 1984 O O . ALA A 1 260 ? 8.645 -14.400 12.311 1.00 72.75 260 ALA A O 1
ATOM 1985 N N . GLN A 1 261 ? 9.811 -12.489 12.230 1.00 69.81 261 GLN A N 1
ATOM 1986 C CA . GLN A 1 261 ? 10.081 -12.433 13.671 1.00 69.81 261 GLN A CA 1
ATOM 1987 C C . GLN A 1 261 ? 8.837 -12.030 14.470 1.00 69.81 261 GLN A C 1
ATOM 1989 O O . GLN A 1 261 ? 8.576 -12.631 15.505 1.00 69.81 261 GLN A O 1
ATOM 1994 N N . VAL A 1 262 ? 8.049 -11.074 13.966 1.00 65.25 262 VAL A N 1
ATOM 1995 C CA . VAL A 1 262 ? 6.789 -10.647 14.603 1.00 65.25 262 VAL A CA 1
ATOM 1996 C C . VAL A 1 262 ? 5.767 -11.787 14.666 1.00 65.25 262 VAL A C 1
ATOM 1998 O O . VAL A 1 262 ? 5.006 -11.863 15.618 1.00 65.25 262 VAL A O 1
ATOM 2001 N N . ASN A 1 263 ? 5.769 -12.707 13.697 1.00 57.03 263 ASN A N 1
ATOM 2002 C CA . ASN A 1 263 ? 4.847 -13.848 13.694 1.00 57.03 263 ASN A CA 1
ATOM 2003 C C . ASN A 1 263 ? 5.230 -14.971 14.688 1.00 57.03 263 ASN A C 1
ATOM 2005 O O . ASN A 1 263 ? 4.461 -15.909 14.873 1.00 57.03 263 ASN A O 1
ATOM 2009 N N . ASN A 1 264 ? 6.423 -14.908 15.294 1.00 53.31 264 ASN A N 1
ATOM 2010 C CA . ASN A 1 264 ? 6.939 -15.913 16.237 1.00 53.31 264 ASN A CA 1
ATOM 2011 C C . ASN A 1 264 ? 6.879 -15.465 17.713 1.00 53.31 264 ASN A C 1
ATOM 2013 O O . ASN A 1 264 ? 7.386 -16.180 18.580 1.00 53.31 264 ASN A O 1
ATOM 2017 N N . THR A 1 265 ? 6.298 -14.298 18.000 1.00 48.81 265 THR A N 1
ATOM 2018 C CA . THR A 1 265 ? 6.147 -13.711 19.347 1.00 48.81 265 THR A CA 1
ATOM 2019 C C . THR A 1 265 ? 4.688 -13.457 19.661 1.00 48.81 265 THR A C 1
ATOM 2021 O O . THR A 1 265 ? 4.274 -13.779 20.794 1.00 48.81 265 THR A O 1
#

Mean predicted aligned error: 10.51 Å